Protein AF-A0A959CIJ6-F1 (afdb_monomer)

Radius of gyration: 19.77 Å; Cα contacts (8 Å, |Δi|>4): 509; chains: 1; bounding box: 46×42×51 Å

Nearest PDB structures (foldseek):
  8glk-assembly1_D  TM=9.205E-01  e=3.159E-04  Flavobacterium johnsoniae
  7jrl-assembly1_A  TM=6.297E-01  e=5.257E-02  Clostridium perfringens ATCC 13124
  7jrm-assembly1_A  TM=6.266E-01  e=1.092E-01  Clostridium perfringens ATCC 13124
  4zne-assembly1_A  TM=5.986E-01  e=8.859E-02  Homo sapiens
  8iu9-assembly1_A  TM=6.167E-01  e=1.746E-01  Flavobacterium johnsoniae UW101

Sequence (226 aa):
MYIENNSSIRNFEGLNGLAFICGDVRITENDSLLNFTGLEELRAYRGQFFLYGNSSLYSLEGLNCSFEEGGHVAIYDNPQLEICNTERFCELQASDRSYSIHDNGENCSVEGMVACDDPIPVTVEHTPLPFSCDSLLSPSENPEEVADWALSIAPNPARDKIFILCENDLALFNVAIFNQFGQVVLKQEKSNVKELDVSRLGSGMYWIVIEELTTRARVAGKIILR

Mean predicted aligned error: 14.94 Å

Solvent-accessible surface area (backbone atoms only — not comparable to full-atom values): 12335 Å² total; per-residue (Å²): 80,84,49,64,69,37,70,81,42,43,52,39,72,89,39,58,80,44,43,70,37,84,35,44,37,36,46,29,41,20,49,42,23,33,38,30,43,25,29,58,48,22,47,35,40,30,52,39,38,39,40,31,44,20,53,42,22,32,33,48,55,32,60,57,34,46,82,38,91,91,32,46,40,37,41,30,48,18,57,43,23,51,42,49,27,35,44,49,54,40,50,51,72,75,41,97,62,64,66,45,63,32,61,28,9,83,56,46,31,56,91,85,57,74,41,55,80,68,47,49,71,72,91,63,83,78,68,90,62,94,73,50,71,60,62,77,76,44,89,72,96,59,91,84,82,64,92,78,62,63,73,46,65,40,55,68,69,20,51,48,49,36,32,60,44,56,83,55,89,70,78,39,25,30,42,37,30,21,42,86,83,71,46,78,77,45,76,48,70,79,34,67,74,45,64,46,82,40,60,89,56,74,65,43,60,31,39,37,38,40,33,36,66,85,82,62,48,74,52,75,46,82,43,38,36,93

Structure (mmCIF, N/CA/C/O backbone):
data_AF-A0A959CIJ6-F1
#
_entry.id   AF-A0A959CIJ6-F1
#
loop_
_atom_site.group_PDB
_atom_site.id
_atom_site.type_symbol
_atom_site.label_atom_id
_atom_site.label_alt_id
_atom_site.label_comp_id
_atom_site.label_asym_id
_atom_site.label_entity_id
_atom_site.label_seq_id
_atom_site.pdbx_PDB_ins_code
_atom_site.Cartn_x
_atom_site.Cartn_y
_atom_site.Cartn_z
_atom_site.occupancy
_atom_site.B_iso_or_equiv
_atom_site.auth_seq_id
_atom_site.auth_comp_id
_atom_site.auth_asym_id
_atom_site.auth_atom_id
_atom_site.pdbx_PDB_model_num
ATOM 1 N N . MET A 1 1 ? -2.026 4.043 -5.741 1.00 81.94 1 MET A N 1
ATOM 2 C CA . MET A 1 1 ? -2.517 2.671 -5.496 1.00 81.94 1 MET A CA 1
ATOM 3 C C . MET A 1 1 ? -4.037 2.688 -5.468 1.00 81.94 1 MET A C 1
ATOM 5 O O . MET A 1 1 ? -4.592 3.459 -4.706 1.00 81.94 1 MET A O 1
ATOM 9 N N . TYR A 1 2 ? -4.695 1.866 -6.291 1.00 87.31 2 TYR A N 1
ATOM 10 C CA . TYR A 1 2 ? -6.160 1.837 -6.415 1.00 87.31 2 TYR A CA 1
ATOM 11 C C . TYR A 1 2 ? -6.669 0.415 -6.176 1.00 87.31 2 TYR A C 1
ATOM 13 O O . TYR A 1 2 ? -6.315 -0.498 -6.929 1.00 87.31 2 TYR A O 1
ATOM 21 N N . ILE A 1 3 ? -7.448 0.224 -5.114 1.00 86.25 3 ILE A N 1
ATOM 22 C CA . ILE A 1 3 ? -8.067 -1.048 -4.734 1.00 86.25 3 ILE A CA 1
ATOM 23 C C . ILE A 1 3 ? -9.538 -0.777 -4.462 1.00 86.25 3 ILE A C 1
ATOM 25 O O . ILE A 1 3 ? -9.909 -0.221 -3.431 1.00 86.25 3 ILE A O 1
ATOM 29 N N . GLU A 1 4 ? -10.368 -1.151 -5.425 1.00 92.31 4 GLU A N 1
ATOM 30 C CA . GLU A 1 4 ? -11.782 -0.810 -5.429 1.00 92.31 4 GLU A CA 1
ATOM 31 C C . GLU A 1 4 ? -12.616 -2.050 -5.738 1.00 92.31 4 GLU A C 1
ATOM 33 O O . GLU A 1 4 ? -12.216 -2.855 -6.588 1.00 92.31 4 GLU A O 1
ATOM 38 N N . ASN A 1 5 ? -13.779 -2.186 -5.095 1.00 91.81 5 ASN A N 1
ATOM 39 C CA . ASN A 1 5 ? -14.756 -3.235 -5.401 1.00 91.81 5 ASN A CA 1
ATOM 40 C C . ASN A 1 5 ? -14.195 -4.667 -5.315 1.00 91.81 5 ASN A C 1
ATOM 42 O O . ASN A 1 5 ? -14.522 -5.538 -6.129 1.00 91.81 5 ASN A O 1
ATOM 46 N N . ASN A 1 6 ? -13.325 -4.932 -4.337 1.00 85.38 6 ASN A N 1
ATOM 47 C CA . ASN A 1 6 ? -12.728 -6.246 -4.137 1.00 85.38 6 ASN A CA 1
ATOM 48 C C . ASN A 1 6 ? -13.293 -6.932 -2.889 1.00 85.38 6 ASN A C 1
ATOM 50 O O . ASN A 1 6 ? -12.815 -6.756 -1.774 1.00 85.38 6 ASN A O 1
ATOM 54 N N . SER A 1 7 ? -14.276 -7.804 -3.092 1.00 88.81 7 SER A N 1
ATOM 55 C CA . SER A 1 7 ? -14.907 -8.586 -2.022 1.00 88.81 7 SER A CA 1
ATOM 56 C C . SER A 1 7 ? -14.056 -9.748 -1.498 1.00 88.81 7 SER A C 1
ATOM 58 O O . SER A 1 7 ? -14.490 -10.459 -0.600 1.00 88.81 7 SER A O 1
ATOM 60 N N . SER A 1 8 ? -12.865 -9.992 -2.055 1.00 92.00 8 SER A N 1
ATOM 61 C CA . SER A 1 8 ? -11.984 -11.090 -1.625 1.00 92.00 8 SER A CA 1
ATOM 62 C C . SER A 1 8 ? -10.804 -10.626 -0.774 1.00 92.00 8 SER A C 1
ATOM 64 O O . SER A 1 8 ? -10.207 -11.447 -0.076 1.00 92.00 8 SER A O 1
ATOM 66 N N . ILE A 1 9 ? -10.441 -9.342 -0.832 1.00 91.50 9 ILE A N 1
ATOM 67 C CA . ILE A 1 9 ? -9.325 -8.815 -0.048 1.00 91.50 9 ILE A CA 1
ATOM 68 C C . ILE A 1 9 ? -9.750 -8.679 1.415 1.00 91.50 9 ILE A C 1
ATOM 70 O O . ILE A 1 9 ? -10.789 -8.097 1.708 1.00 91.50 9 ILE A O 1
ATOM 74 N N . ARG A 1 10 ? -8.965 -9.258 2.328 1.00 94.69 10 ARG A N 1
ATOM 75 C CA . ARG A 1 10 ? -9.211 -9.178 3.781 1.00 94.69 10 ARG A CA 1
ATOM 76 C C . ARG A 1 10 ? -8.157 -8.356 4.510 1.00 94.69 10 ARG A C 1
ATOM 78 O O . ARG A 1 10 ? -8.444 -7.797 5.560 1.00 94.69 10 ARG A O 1
ATOM 85 N N . ASN A 1 11 ? -6.966 -8.290 3.931 1.00 94.44 11 ASN A N 1
ATOM 86 C CA . ASN A 1 11 ? -5.807 -7.521 4.359 1.00 94.44 11 ASN A CA 1
ATOM 87 C C . ASN A 1 11 ? -4.839 -7.417 3.160 1.00 94.44 11 ASN A C 1
ATOM 89 O O . ASN A 1 11 ? -5.197 -7.783 2.035 1.00 94.44 11 ASN A O 1
ATOM 93 N N . PHE A 1 12 ? -3.619 -6.944 3.390 1.00 90.69 12 PHE A N 1
ATOM 94 C CA . PHE A 1 12 ? -2.579 -6.762 2.377 1.00 90.69 12 PHE A CA 1
ATOM 95 C C . PHE A 1 12 ? -1.379 -7.692 2.589 1.00 90.69 12 PHE A C 1
ATOM 97 O O . PHE A 1 12 ? -0.268 -7.375 2.157 1.00 90.69 12 PHE A O 1
ATOM 104 N N . GLU A 1 13 ? -1.579 -8.842 3.239 1.00 86.88 13 GLU A N 1
ATOM 105 C CA . GLU A 1 13 ? -0.526 -9.847 3.385 1.00 86.88 13 GLU A CA 1
ATOM 106 C C . GLU A 1 13 ? 0.087 -10.182 2.018 1.00 86.88 13 GLU A C 1
ATOM 108 O O . GLU A 1 13 ? -0.609 -10.451 1.036 1.00 86.88 13 GLU A O 1
ATOM 113 N N . GLY A 1 14 ? 1.418 -10.136 1.951 1.00 80.25 14 GLY A N 1
ATOM 114 C CA . GLY A 1 14 ? 2.168 -10.251 0.700 1.00 80.25 14 GLY A CA 1
ATOM 115 C C . GLY A 1 14 ? 2.673 -8.915 0.148 1.00 80.25 14 GLY A C 1
ATOM 116 O O . GLY A 1 14 ? 3.486 -8.931 -0.776 1.00 80.25 14 GLY A O 1
ATOM 117 N N . LEU A 1 15 ? 2.269 -7.777 0.729 1.00 80.12 15 LEU A N 1
ATOM 118 C CA . LEU A 1 15 ? 2.832 -6.449 0.445 1.00 80.12 15 LEU A CA 1
ATOM 119 C C . LEU A 1 15 ? 3.855 -5.975 1.487 1.00 80.12 15 LEU A C 1
ATOM 121 O O . LEU A 1 15 ? 4.264 -4.821 1.446 1.00 80.12 15 LEU A O 1
ATOM 125 N N . ASN A 1 16 ? 4.355 -6.865 2.346 1.00 79.38 16 ASN A N 1
ATOM 126 C CA . ASN A 1 16 ? 5.233 -6.548 3.483 1.00 79.38 16 ASN A CA 1
ATOM 127 C C . ASN A 1 16 ? 6.586 -5.898 3.106 1.00 79.38 16 ASN A C 1
ATOM 129 O O . ASN A 1 16 ? 7.372 -5.577 3.985 1.00 79.38 16 ASN A O 1
ATOM 133 N N . GLY A 1 17 ? 6.900 -5.745 1.815 1.00 76.81 17 GLY A N 1
ATOM 134 C CA . GLY A 1 17 ? 8.071 -5.006 1.321 1.00 76.81 17 GLY A CA 1
ATOM 135 C C . GLY A 1 17 ? 7.734 -3.677 0.635 1.00 76.81 17 GLY A C 1
ATOM 136 O O . GLY A 1 17 ? 8.625 -3.040 0.074 1.00 76.81 17 GLY A O 1
ATOM 137 N N . LEU A 1 18 ? 6.460 -3.276 0.608 1.00 77.62 18 LEU A N 1
ATOM 138 C CA . LEU A 1 18 ? 6.016 -2.033 -0.011 1.00 77.62 18 LEU A CA 1
ATOM 139 C C . LEU A 1 18 ? 6.337 -0.858 0.915 1.00 77.62 18 LEU A C 1
ATOM 141 O O . LEU A 1 18 ? 5.608 -0.600 1.862 1.00 77.62 18 LEU A O 1
ATOM 145 N N . ALA A 1 19 ? 7.412 -0.133 0.609 1.00 77.69 19 ALA A N 1
ATOM 146 C CA . ALA A 1 19 ? 7.862 0.988 1.432 1.00 77.69 19 ALA A CA 1
ATOM 147 C C . ALA A 1 19 ? 7.251 2.346 1.037 1.00 77.69 19 ALA A C 1
ATOM 149 O O . ALA A 1 19 ? 7.087 3.213 1.895 1.00 77.69 19 ALA A O 1
ATOM 150 N N . PHE A 1 20 ? 6.903 2.542 -0.243 1.00 75.06 20 PHE A N 1
ATOM 151 C CA . PHE A 1 20 ? 6.458 3.836 -0.776 1.00 75.06 20 PHE A CA 1
ATOM 152 C C . PHE A 1 20 ? 5.363 3.701 -1.832 1.00 75.06 20 PHE A C 1
ATOM 154 O O . PHE A 1 20 ? 5.348 2.747 -2.612 1.00 75.06 20 PHE A O 1
ATOM 161 N N . ILE A 1 21 ? 4.491 4.710 -1.914 1.00 78.44 21 ILE A N 1
ATOM 162 C CA . ILE A 1 21 ? 3.518 4.869 -3.002 1.00 78.44 21 ILE A CA 1
ATOM 163 C C . ILE A 1 21 ? 3.624 6.291 -3.562 1.00 78.44 21 ILE A C 1
ATOM 165 O O . ILE A 1 21 ? 3.263 7.251 -2.901 1.00 78.44 21 ILE A O 1
ATOM 169 N N . CYS A 1 22 ? 4.063 6.458 -4.808 1.00 77.19 22 CYS A N 1
ATOM 170 C CA . CYS A 1 22 ? 4.358 7.785 -5.374 1.00 77.19 22 CYS A CA 1
ATOM 171 C C . CYS A 1 22 ? 3.143 8.548 -5.930 1.00 77.19 22 CYS A C 1
ATOM 173 O O . CYS A 1 22 ? 3.291 9.396 -6.806 1.00 77.19 22 CYS A O 1
ATOM 175 N N . GLY A 1 23 ? 1.938 8.244 -5.452 1.00 76.62 23 GLY A N 1
ATOM 176 C CA . GLY A 1 23 ? 0.700 8.894 -5.876 1.00 76.62 23 GLY A CA 1
ATOM 177 C C . GLY A 1 23 ? -0.499 8.402 -5.075 1.00 76.62 23 GLY A C 1
ATOM 178 O O . GLY A 1 23 ? -0.339 7.587 -4.166 1.00 76.62 23 GLY A O 1
ATOM 179 N N . ASP A 1 24 ? -1.691 8.867 -5.451 1.00 81.69 24 ASP A N 1
ATOM 180 C CA . ASP A 1 24 ? -2.904 8.718 -4.642 1.00 81.69 24 ASP A CA 1
ATOM 181 C C . ASP A 1 24 ? -3.157 7.282 -4.179 1.00 81.69 24 ASP A C 1
ATOM 183 O O . ASP A 1 24 ? -3.010 6.325 -4.947 1.00 81.69 24 ASP A O 1
ATOM 187 N N . VAL A 1 25 ? -3.588 7.134 -2.931 1.00 88.38 25 VAL A N 1
ATOM 188 C CA . VAL A 1 25 ? -4.049 5.874 -2.352 1.00 88.38 25 VAL A CA 1
ATOM 189 C C . VAL A 1 25 ? -5.566 5.914 -2.273 1.00 88.38 25 VAL A C 1
ATOM 191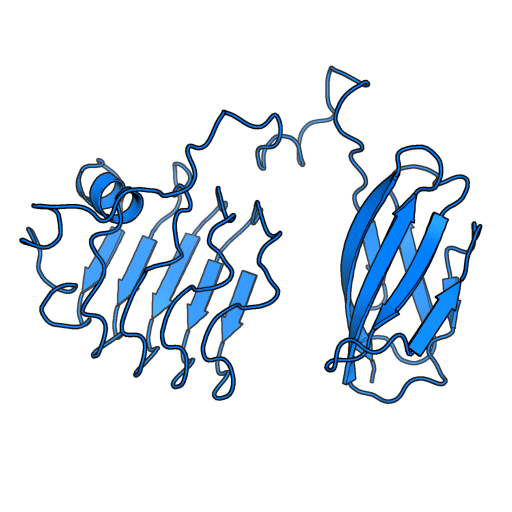 O O . VAL A 1 25 ? -6.141 6.801 -1.651 1.00 88.38 25 VAL A O 1
ATOM 194 N N . ARG A 1 26 ? -6.223 4.944 -2.905 1.00 92.56 26 ARG A N 1
ATOM 195 C CA . ARG A 1 26 ? -7.677 4.823 -2.928 1.00 92.56 26 ARG A CA 1
ATOM 196 C C . ARG A 1 26 ? -8.076 3.383 -2.656 1.00 92.56 26 ARG A C 1
ATOM 198 O O . ARG A 1 26 ? -7.764 2.493 -3.448 1.00 92.56 26 ARG A O 1
ATOM 205 N N . ILE A 1 27 ? -8.707 3.166 -1.509 1.00 96.31 27 ILE A N 1
ATOM 206 C CA . ILE A 1 27 ? -9.134 1.859 -1.011 1.00 96.31 27 ILE A CA 1
ATOM 207 C C . ILE A 1 27 ? -10.621 1.967 -0.685 1.00 96.31 27 ILE A C 1
ATOM 209 O O . ILE A 1 27 ? -11.004 2.487 0.364 1.00 96.31 27 ILE A O 1
ATOM 213 N N . THR A 1 28 ? -11.472 1.556 -1.623 1.00 96.88 28 THR A N 1
ATOM 214 C CA . THR A 1 28 ? -12.908 1.857 -1.555 1.00 96.88 28 THR A CA 1
ATOM 215 C C . THR A 1 28 ? -13.774 0.653 -1.870 1.00 96.88 28 THR A C 1
ATOM 217 O O . THR A 1 28 ? -13.437 -0.127 -2.757 1.00 96.88 28 THR A O 1
ATOM 220 N N . GLU A 1 29 ? -14.921 0.520 -1.209 1.00 96.19 29 GLU A N 1
ATOM 221 C CA . GLU A 1 29 ? -15.910 -0.521 -1.548 1.00 96.19 29 GLU A CA 1
ATOM 222 C C . GLU A 1 29 ? -15.319 -1.951 -1.483 1.00 96.19 29 GLU A C 1
ATOM 224 O O . GLU A 1 29 ? -15.596 -2.806 -2.324 1.00 96.19 29 GLU A O 1
ATOM 229 N N . ASN A 1 30 ? -14.438 -2.223 -0.511 1.00 96.56 30 ASN A N 1
ATOM 230 C CA . ASN A 1 30 ? -13.880 -3.558 -0.273 1.00 96.56 30 ASN A CA 1
ATOM 231 C C . ASN A 1 30 ? -14.521 -4.178 0.971 1.00 96.56 30 ASN A C 1
ATOM 233 O O . ASN A 1 30 ? -13.941 -4.178 2.055 1.00 96.56 30 ASN A O 1
ATOM 237 N N . ASP A 1 31 ? -15.723 -4.727 0.807 1.00 95.50 31 ASP A N 1
ATOM 238 C CA . ASP A 1 31 ? -16.575 -5.182 1.915 1.00 95.50 31 ASP A CA 1
ATOM 239 C C . ASP A 1 31 ? -15.932 -6.215 2.847 1.00 95.50 31 ASP A C 1
ATOM 241 O O . ASP A 1 31 ? -16.364 -6.343 3.983 1.00 95.50 31 ASP A O 1
ATOM 245 N N . SER A 1 32 ? -14.928 -6.970 2.387 1.00 97.44 32 SER A N 1
ATOM 246 C CA . SER A 1 32 ? -14.244 -7.989 3.199 1.00 97.44 32 SER A CA 1
ATOM 247 C C . SER A 1 32 ? -12.937 -7.524 3.840 1.00 97.44 32 SER A C 1
ATOM 249 O O . SER A 1 32 ? -12.351 -8.304 4.595 1.00 97.44 32 SER A O 1
ATOM 251 N N . LEU A 1 33 ? -12.477 -6.300 3.554 1.00 98.25 33 LEU A N 1
ATOM 252 C CA . LEU A 1 33 ? -11.251 -5.742 4.119 1.00 98.25 33 LEU A CA 1
ATOM 253 C C . LEU A 1 33 ? -11.438 -5.547 5.624 1.00 98.25 33 LEU A C 1
ATOM 255 O O . LEU A 1 33 ? -12.384 -4.887 6.031 1.00 98.25 33 LEU A O 1
ATOM 259 N N . LEU A 1 34 ? -10.550 -6.117 6.437 1.00 97.38 34 LEU A N 1
ATOM 260 C CA . LEU A 1 34 ? -10.640 -6.081 7.900 1.00 97.38 34 LEU A CA 1
ATOM 261 C C . LEU A 1 34 ? -9.640 -5.103 8.518 1.00 97.38 34 LEU A C 1
ATOM 263 O O . LEU A 1 34 ? -9.959 -4.443 9.507 1.00 97.38 34 LEU A O 1
ATOM 267 N N . ASN A 1 35 ? -8.429 -5.040 7.959 1.00 96.00 35 ASN A N 1
ATOM 268 C CA . ASN A 1 35 ? -7.318 -4.237 8.463 1.00 96.00 35 ASN A CA 1
ATOM 269 C C . ASN A 1 35 ? -6.231 -4.025 7.393 1.00 96.00 35 ASN A C 1
ATOM 271 O O . ASN A 1 35 ? -6.371 -4.470 6.250 1.00 96.00 35 ASN A O 1
ATOM 275 N N . PHE A 1 36 ? -5.136 -3.364 7.782 1.00 94.44 36 PHE A N 1
ATOM 276 C CA . PHE A 1 36 ? -3.998 -3.062 6.917 1.00 94.44 36 PHE A CA 1
ATOM 277 C C . PHE A 1 36 ? -2.780 -3.973 7.154 1.00 94.44 36 PHE A C 1
ATOM 279 O O . PHE A 1 36 ? -1.671 -3.632 6.741 1.00 94.44 36 PHE A O 1
ATOM 286 N N . THR A 1 37 ? -2.966 -5.148 7.770 1.00 92.31 37 THR A N 1
ATOM 287 C CA . THR A 1 37 ? -1.888 -6.138 7.941 1.00 92.31 37 THR A CA 1
ATOM 288 C C . THR A 1 37 ? -1.231 -6.450 6.594 1.00 92.31 37 THR A C 1
ATOM 290 O O . THR A 1 37 ? -1.924 -6.659 5.597 1.00 92.31 37 THR A O 1
ATOM 293 N N . GLY A 1 38 ? 0.098 -6.479 6.557 1.00 86.31 38 GLY A N 1
ATOM 294 C CA . GLY A 1 38 ? 0.920 -6.582 5.354 1.00 86.31 38 GLY A CA 1
ATOM 295 C C . GLY A 1 38 ? 1.431 -5.246 4.802 1.00 86.31 38 GLY A C 1
ATOM 296 O O . GLY A 1 38 ? 2.236 -5.266 3.873 1.00 86.31 38 GLY A O 1
ATOM 297 N N . LEU A 1 39 ? 1.004 -4.098 5.345 1.00 88.62 39 LEU A N 1
ATOM 298 C CA . LEU A 1 39 ? 1.525 -2.763 5.003 1.00 88.62 39 LEU A CA 1
ATOM 299 C C . LEU A 1 39 ? 2.359 -2.130 6.124 1.00 88.62 39 LEU A C 1
ATOM 301 O O . LEU A 1 39 ? 2.608 -0.930 6.095 1.00 88.62 39 LEU A O 1
ATOM 305 N N . GLU A 1 40 ? 2.847 -2.925 7.075 1.00 85.62 40 GLU A N 1
ATOM 306 C CA . GLU A 1 40 ? 3.580 -2.428 8.246 1.00 85.62 40 GLU A CA 1
ATOM 307 C C . GLU A 1 40 ? 4.863 -1.670 7.873 1.00 85.62 40 GLU A C 1
ATOM 309 O O . GLU A 1 40 ? 5.287 -0.782 8.608 1.00 85.62 40 GLU A O 1
ATOM 314 N N . GLU A 1 41 ? 5.461 -2.011 6.727 1.00 82.31 41 GLU A N 1
ATOM 315 C CA . GLU A 1 41 ? 6.657 -1.359 6.180 1.00 82.31 41 GLU A CA 1
ATOM 316 C C . GLU A 1 41 ? 6.342 -0.154 5.282 1.00 82.31 41 GLU A C 1
ATOM 318 O O . GLU A 1 41 ? 7.276 0.498 4.807 1.00 82.31 41 GLU A O 1
ATOM 323 N N . LEU A 1 42 ? 5.064 0.159 5.025 1.00 80.44 42 LEU A N 1
ATOM 324 C CA . LEU A 1 42 ? 4.681 1.321 4.227 1.00 80.44 42 LEU A CA 1
ATOM 325 C C . LEU A 1 42 ? 4.990 2.593 5.014 1.00 80.44 42 LEU A C 1
ATOM 327 O O . LEU A 1 42 ? 4.366 2.887 6.030 1.00 80.44 42 LEU A O 1
ATOM 331 N N . ARG A 1 43 ? 5.940 3.377 4.507 1.00 76.50 43 ARG A N 1
ATOM 332 C CA . ARG A 1 43 ? 6.486 4.546 5.209 1.00 76.50 43 ARG A CA 1
ATOM 333 C C . ARG A 1 43 ? 5.861 5.842 4.756 1.00 76.50 43 ARG A C 1
ATOM 335 O O . ARG A 1 43 ? 5.680 6.740 5.566 1.00 76.50 43 ARG A O 1
ATOM 342 N N . ALA A 1 44 ? 5.552 5.959 3.469 1.00 75.38 44 ALA A N 1
ATOM 343 C CA . ALA A 1 44 ? 4.951 7.163 2.919 1.00 75.38 44 ALA A CA 1
ATOM 344 C C . ALA A 1 44 ? 4.163 6.880 1.642 1.00 75.38 44 ALA A C 1
ATOM 346 O O . ALA A 1 44 ? 4.456 5.952 0.881 1.00 75.38 44 ALA A O 1
ATOM 347 N N . TYR A 1 45 ? 3.200 7.751 1.380 1.00 78.19 45 TYR A N 1
ATOM 348 C CA . TYR A 1 45 ? 2.533 7.852 0.094 1.00 78.19 45 TYR A CA 1
ATOM 349 C C . TYR A 1 45 ? 2.503 9.322 -0.354 1.00 78.19 45 TYR A C 1
ATOM 351 O O . TYR A 1 45 ? 2.521 10.215 0.492 1.00 78.19 45 TYR A O 1
ATOM 359 N N . ARG A 1 46 ? 2.442 9.577 -1.666 1.00 76.25 46 ARG A N 1
ATOM 360 C CA . ARG A 1 46 ? 2.185 10.914 -2.218 1.00 76.25 46 ARG A CA 1
ATOM 361 C C . ARG A 1 46 ? 0.727 11.125 -2.558 1.00 76.25 46 ARG A C 1
ATOM 363 O O . ARG A 1 46 ? 0.039 10.192 -2.952 1.00 76.25 46 ARG A O 1
ATOM 370 N N . GLY A 1 47 ? 0.301 12.381 -2.555 1.00 78.62 47 GLY A N 1
ATOM 371 C CA . GLY A 1 47 ? -1.007 12.765 -3.077 1.00 78.62 47 GLY A CA 1
ATOM 372 C C . GLY A 1 47 ? -2.134 12.532 -2.077 1.00 78.62 47 GLY A C 1
ATOM 373 O O . GLY A 1 47 ? -1.983 12.785 -0.885 1.00 78.62 47 GLY A O 1
ATOM 374 N N . GLN A 1 48 ? -3.301 12.142 -2.573 1.00 86.25 48 GLN A N 1
ATOM 375 C CA . GLN A 1 48 ? -4.526 12.034 -1.783 1.00 86.25 48 GLN A CA 1
ATOM 376 C C . GLN A 1 48 ? -4.686 10.634 -1.183 1.00 86.25 48 GLN A C 1
ATOM 378 O O . GLN A 1 48 ? -4.329 9.637 -1.812 1.00 86.25 48 GLN A O 1
ATOM 383 N N . PHE A 1 49 ? -5.279 10.553 0.007 1.00 90.31 49 PHE A N 1
ATOM 384 C CA . PHE A 1 49 ? -5.658 9.290 0.634 1.00 90.31 49 PHE A CA 1
ATOM 385 C C . PHE A 1 49 ? -7.178 9.209 0.767 1.00 90.31 49 PHE A C 1
ATOM 387 O O . PHE A 1 49 ? -7.788 10.039 1.436 1.00 90.31 49 PHE A O 1
ATOM 394 N N . PHE A 1 50 ? -7.782 8.199 0.145 1.00 93.88 50 PHE A N 1
ATOM 395 C CA . PHE A 1 50 ? -9.216 7.935 0.181 1.00 93.88 50 PHE A CA 1
ATOM 396 C C . PHE A 1 50 ? -9.479 6.525 0.705 1.00 93.88 50 PHE A C 1
ATOM 398 O O . PHE A 1 50 ? -9.088 5.539 0.074 1.00 93.88 50 PHE A O 1
ATOM 405 N N . LEU A 1 51 ? -10.191 6.438 1.824 1.00 96.06 51 LEU A N 1
ATOM 406 C CA . LEU A 1 51 ? -10.596 5.187 2.455 1.00 96.06 51 LEU A CA 1
ATOM 407 C C . LEU A 1 51 ? -12.075 5.252 2.817 1.00 96.06 51 LEU A C 1
ATOM 409 O O . LEU A 1 51 ? -12.439 5.844 3.830 1.00 96.06 51 LEU A O 1
ATOM 413 N N . TYR A 1 52 ? -12.940 4.668 1.991 1.00 97.81 52 TYR A N 1
ATOM 414 C CA . TYR A 1 52 ? -14.374 4.747 2.253 1.00 97.81 52 TYR A CA 1
ATOM 415 C C . TYR A 1 52 ? -15.188 3.578 1.720 1.00 97.81 52 TYR A C 1
ATOM 417 O O . TYR A 1 52 ? -14.798 2.911 0.761 1.00 97.81 52 TYR A O 1
ATOM 425 N N . GLY A 1 53 ? -16.340 3.332 2.338 1.00 97.56 53 GLY A N 1
ATOM 426 C CA . GLY A 1 53 ? -17.243 2.261 1.925 1.00 97.56 53 GLY A CA 1
ATOM 427 C C . GLY A 1 53 ? -16.680 0.859 2.167 1.00 97.56 53 GLY A C 1
ATOM 428 O O . GLY A 1 53 ? -17.058 -0.067 1.462 1.00 97.56 53 GLY A O 1
ATOM 429 N N . ASN A 1 54 ? -15.752 0.670 3.110 1.00 98.31 54 ASN A N 1
ATOM 430 C CA . ASN A 1 54 ? -15.235 -0.659 3.451 1.00 98.31 54 ASN A CA 1
ATOM 431 C C . ASN A 1 54 ? -16.004 -1.181 4.671 1.00 98.31 54 ASN A C 1
ATOM 433 O O . ASN A 1 54 ? -15.626 -0.942 5.817 1.00 98.31 54 ASN A O 1
ATOM 437 N N . SER A 1 55 ? -17.123 -1.870 4.425 1.00 97.69 55 SER A N 1
ATOM 438 C CA . SER A 1 55 ? -18.122 -2.181 5.459 1.00 97.69 55 SER A CA 1
ATOM 439 C C . SER A 1 55 ? -17.621 -3.036 6.623 1.00 97.69 55 SER A C 1
ATOM 441 O O . SER A 1 55 ? -18.194 -2.953 7.706 1.00 97.69 55 SER A O 1
ATOM 443 N N . SER A 1 56 ? -16.601 -3.873 6.405 1.00 98.31 56 SER A N 1
ATOM 444 C CA . SER A 1 56 ? -16.009 -4.725 7.449 1.00 98.31 56 SER A CA 1
ATOM 445 C C . SER A 1 56 ? -14.657 -4.249 7.966 1.00 98.31 56 SER A C 1
ATOM 447 O O . SER A 1 56 ? -14.041 -4.950 8.772 1.00 98.31 56 SER A O 1
ATOM 449 N N . LEU A 1 57 ? -14.198 -3.072 7.530 1.00 98.12 57 LEU A N 1
ATOM 450 C CA . LEU A 1 57 ? -12.943 -2.516 8.008 1.00 98.12 57 LEU A CA 1
ATOM 451 C C . LEU A 1 57 ? -13.095 -2.189 9.488 1.00 98.12 57 LEU A C 1
ATOM 453 O O . LEU A 1 57 ? -13.885 -1.324 9.846 1.00 98.12 57 LEU A O 1
ATOM 457 N N . TYR A 1 58 ? -12.331 -2.885 10.325 1.00 96.31 58 TYR A N 1
ATOM 458 C CA . TYR A 1 58 ? -12.411 -2.765 11.776 1.00 96.31 58 TYR A CA 1
ATOM 459 C C . TYR A 1 58 ? -11.256 -1.951 12.364 1.00 96.31 58 TYR A C 1
ATOM 461 O O . TYR A 1 58 ? -11.415 -1.298 13.395 1.00 96.31 58 TYR A O 1
ATOM 469 N N . SER A 1 59 ? -10.091 -1.977 11.709 1.00 94.50 59 SER A N 1
ATOM 470 C CA . SER A 1 59 ? -8.860 -1.391 12.238 1.00 94.50 59 SER A CA 1
ATOM 471 C C . SER A 1 59 ? -7.982 -0.758 11.155 1.00 94.50 59 SER A C 1
ATOM 473 O O . SER A 1 59 ? -7.849 -1.308 10.063 1.00 94.50 59 SER A O 1
ATOM 475 N N . LEU A 1 60 ? -7.336 0.367 11.478 1.00 92.38 60 LEU A N 1
ATOM 476 C CA . LEU A 1 60 ? -6.238 0.969 10.707 1.00 92.38 60 LEU A CA 1
ATOM 477 C C . LEU A 1 60 ? -4.862 0.387 11.073 1.00 92.38 60 LEU A C 1
ATOM 479 O O . LEU A 1 60 ? -3.848 0.819 10.530 1.00 92.38 60 LEU A O 1
ATOM 483 N N . GLU A 1 61 ? -4.794 -0.581 11.987 1.00 88.00 61 GLU A N 1
ATOM 484 C CA . GLU A 1 61 ? -3.543 -1.245 12.358 1.00 88.00 61 GLU A CA 1
ATOM 485 C C . GLU A 1 61 ? -2.824 -1.822 11.129 1.00 88.00 61 GLU A C 1
ATOM 487 O O . GLU A 1 61 ? -3.441 -2.419 10.239 1.00 88.00 61 GLU A O 1
ATOM 492 N N . GLY A 1 62 ? -1.506 -1.623 11.093 1.00 85.25 62 GLY A N 1
ATOM 493 C CA . GLY A 1 62 ? -0.650 -1.923 9.947 1.00 85.25 62 GLY A CA 1
ATOM 494 C C . GLY A 1 62 ? -0.435 -0.727 9.018 1.00 85.25 62 GLY A C 1
ATOM 495 O O . GLY A 1 62 ? 0.552 -0.709 8.291 1.00 85.25 62 GLY A O 1
ATOM 496 N N . LEU A 1 63 ? -1.279 0.310 9.076 1.00 86.50 63 LEU A N 1
ATOM 497 C CA . LEU A 1 63 ? -1.100 1.537 8.299 1.00 86.50 63 LEU A CA 1
ATOM 498 C C . LEU A 1 63 ? -0.248 2.560 9.068 1.00 86.50 63 LEU A C 1
ATOM 500 O O . LEU A 1 63 ? -0.755 3.528 9.628 1.00 86.50 63 LEU A O 1
ATOM 504 N N . ASN A 1 64 ? 1.070 2.352 9.071 1.00 77.94 64 ASN A N 1
ATOM 505 C CA . ASN A 1 64 ? 2.029 3.193 9.803 1.00 77.94 64 ASN A CA 1
ATOM 506 C C . ASN A 1 64 ? 2.679 4.291 8.942 1.00 77.94 64 ASN A C 1
ATOM 508 O O . ASN A 1 64 ? 3.705 4.864 9.321 1.00 77.94 64 ASN A O 1
ATOM 512 N N . CYS A 1 65 ? 2.099 4.593 7.780 1.00 76.75 65 CYS A N 1
ATOM 513 C CA . CYS A 1 65 ? 2.698 5.503 6.815 1.00 76.75 65 CYS A CA 1
ATOM 514 C C . CYS A 1 65 ? 2.469 6.978 7.161 1.00 76.75 65 CYS A C 1
ATOM 516 O O . CYS A 1 65 ? 1.391 7.379 7.597 1.00 76.75 65 CYS A O 1
ATOM 518 N N . SER A 1 66 ? 3.469 7.806 6.877 1.00 69.81 66 SER A N 1
ATOM 519 C CA . SER A 1 66 ? 3.364 9.257 6.939 1.00 69.81 66 SER A CA 1
ATOM 520 C C . SER A 1 66 ? 2.498 9.787 5.800 1.00 69.81 66 SER A C 1
ATOM 522 O O . SER A 1 66 ? 2.729 9.489 4.624 1.00 69.81 66 SER A O 1
ATOM 524 N N . PHE A 1 67 ? 1.537 10.632 6.157 1.00 68.25 67 PHE A N 1
ATOM 525 C CA . PHE A 1 67 ? 0.772 11.428 5.209 1.00 68.25 67 PHE A CA 1
ATOM 526 C C . PHE A 1 67 ? 1.703 12.520 4.639 1.00 68.25 67 PHE A C 1
ATOM 528 O O . PHE A 1 67 ? 2.315 13.276 5.398 1.00 68.25 67 PHE A O 1
ATOM 535 N N . GLU A 1 68 ? 1.850 12.650 3.319 1.00 67.06 68 GLU A N 1
ATOM 536 C CA . GLU A 1 68 ? 2.709 13.694 2.724 1.00 67.06 68 GLU A CA 1
ATOM 537 C C . GLU A 1 68 ? 2.064 15.092 2.807 1.00 67.06 68 GLU A C 1
ATOM 539 O O . GLU A 1 68 ? 0.838 15.225 2.784 1.00 67.06 68 GLU A O 1
ATOM 544 N N . GLU A 1 69 ? 2.878 16.144 2.954 1.00 61.75 69 GLU A N 1
ATOM 545 C CA . GLU A 1 69 ? 2.405 17.534 2.977 1.00 61.75 69 GLU A CA 1
ATOM 546 C C . GLU A 1 69 ? 1.655 17.901 1.684 1.00 61.75 69 GLU A C 1
ATOM 548 O O . GLU A 1 69 ? 2.122 17.653 0.576 1.00 61.75 69 GLU A O 1
ATOM 553 N N . GLY A 1 70 ? 0.471 18.507 1.829 1.00 64.25 70 GLY A N 1
ATOM 554 C CA . GLY A 1 70 ? -0.375 18.939 0.707 1.00 64.25 70 GLY A CA 1
ATOM 555 C C . GLY A 1 70 ? -1.393 17.903 0.209 1.00 64.25 70 GLY A C 1
ATOM 556 O O . GLY A 1 70 ? -2.263 18.250 -0.591 1.00 64.25 70 GLY A O 1
ATOM 557 N N . GLY A 1 71 ? -1.339 16.661 0.698 1.00 74.25 71 GLY A N 1
ATOM 558 C CA . GLY A 1 71 ? -2.357 15.639 0.448 1.00 74.25 71 GLY A CA 1
ATOM 559 C C . GLY A 1 71 ? -3.605 15.806 1.322 1.00 74.25 71 GLY A C 1
ATOM 560 O O . GLY A 1 71 ? -3.479 16.064 2.518 1.00 74.25 71 GLY A O 1
ATOM 561 N N . HIS A 1 72 ? -4.806 15.631 0.757 1.00 86.44 72 HIS A N 1
ATOM 562 C CA . HIS A 1 72 ? -6.034 15.497 1.550 1.00 86.44 72 HIS A CA 1
ATOM 563 C C . HIS A 1 72 ? -6.209 14.044 1.988 1.00 86.44 72 HIS A C 1
ATOM 565 O O . HIS A 1 72 ? -5.957 13.117 1.210 1.00 86.44 72 HIS A O 1
ATOM 571 N N . VAL A 1 73 ? -6.678 13.858 3.218 1.00 89.19 73 VAL A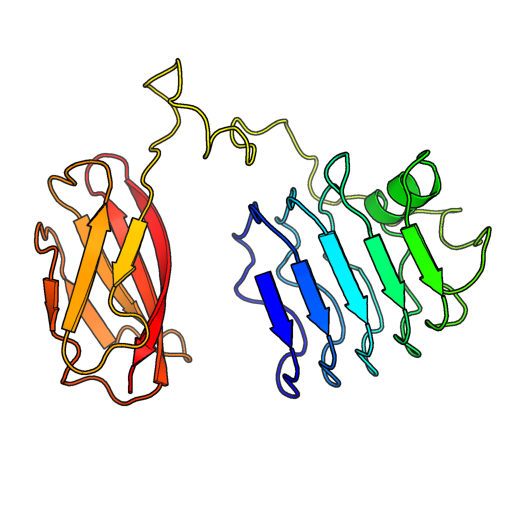 N 1
ATOM 572 C CA . VAL A 1 73 ? -7.009 12.547 3.777 1.00 89.19 73 VAL A CA 1
ATOM 573 C C . VAL A 1 73 ? -8.508 12.488 4.013 1.00 89.19 73 VAL A C 1
ATOM 575 O O . VAL A 1 73 ? -9.030 13.253 4.818 1.00 89.19 73 VAL A O 1
ATOM 578 N N . ALA A 1 74 ? -9.195 11.576 3.335 1.00 92.12 74 ALA A N 1
ATOM 579 C CA . ALA A 1 74 ? -10.619 11.340 3.511 1.00 92.12 74 ALA A CA 1
ATOM 580 C C . ALA A 1 74 ? -10.867 9.895 3.955 1.00 92.12 74 ALA A C 1
ATOM 582 O O . ALA A 1 74 ? -10.563 8.952 3.218 1.00 92.12 74 ALA A O 1
ATOM 583 N N . ILE A 1 75 ? -11.432 9.736 5.153 1.00 93.62 75 ILE A N 1
ATOM 584 C CA . ILE A 1 75 ? -11.802 8.445 5.737 1.00 93.62 75 ILE A CA 1
ATOM 585 C C . ILE A 1 75 ? -13.253 8.514 6.191 1.00 93.62 75 ILE A C 1
ATOM 587 O O . ILE A 1 75 ? -13.550 9.127 7.215 1.00 93.62 75 ILE A O 1
ATOM 591 N N . TYR A 1 76 ? -14.163 7.909 5.437 1.00 95.56 76 TYR A N 1
ATOM 592 C CA . TYR A 1 76 ? -15.588 7.998 5.745 1.00 95.56 76 TYR A CA 1
ATOM 593 C C . TYR A 1 76 ? -16.379 6.778 5.299 1.00 95.56 76 TYR A C 1
ATOM 595 O O . TYR A 1 76 ? -15.868 5.965 4.542 1.00 95.56 76 TYR A O 1
ATOM 603 N N . ASP A 1 77 ? -17.617 6.617 5.758 1.00 96.94 77 ASP A N 1
ATOM 604 C CA . ASP A 1 77 ? -18.470 5.475 5.398 1.00 96.94 77 ASP A CA 1
ATOM 605 C C . ASP A 1 77 ? -17.800 4.104 5.655 1.00 96.94 77 ASP A C 1
ATOM 607 O O . ASP A 1 77 ? -17.966 3.153 4.886 1.00 96.94 77 ASP A O 1
ATOM 611 N N . ASN A 1 78 ? -17.016 3.974 6.733 1.00 97.19 78 ASN A N 1
ATOM 612 C CA . ASN A 1 78 ? -16.468 2.691 7.199 1.00 97.19 78 ASN A CA 1
ATOM 613 C C . ASN A 1 78 ? -17.118 2.318 8.546 1.00 97.19 78 ASN A C 1
ATOM 615 O O . ASN A 1 78 ? -16.503 2.485 9.601 1.00 97.19 78 ASN A O 1
ATOM 619 N N . PRO A 1 79 ? -18.374 1.834 8.548 1.00 95.88 79 PRO A N 1
ATOM 620 C CA . PRO A 1 79 ? -19.220 1.779 9.745 1.00 95.88 79 PRO A CA 1
ATOM 621 C C . PRO A 1 79 ? -18.745 0.817 10.846 1.00 95.88 79 PRO A C 1
ATOM 623 O O . PRO A 1 79 ? -19.276 0.869 11.950 1.00 95.88 79 PRO A O 1
ATOM 626 N N . GLN A 1 80 ? -17.794 -0.081 10.563 1.00 96.62 80 GLN A N 1
ATOM 627 C CA . GLN A 1 80 ? -17.208 -0.996 11.555 1.00 96.62 80 GLN A CA 1
ATOM 628 C C . GLN A 1 80 ? -15.838 -0.544 12.075 1.00 96.62 80 GLN A C 1
ATOM 630 O O . GLN A 1 80 ? -15.245 -1.257 12.882 1.00 96.62 80 GLN A O 1
ATOM 635 N N . LEU A 1 81 ? -15.327 0.608 11.627 1.00 95.19 81 LEU A N 1
ATOM 636 C CA . LEU A 1 81 ? -13.984 1.060 11.970 1.00 95.19 81 LEU A CA 1
ATOM 637 C C . LEU A 1 81 ? -13.944 1.578 13.411 1.00 95.19 81 LEU A C 1
ATOM 639 O O . LEU A 1 81 ? -14.395 2.686 13.682 1.00 95.19 81 LEU A O 1
ATOM 643 N N . GLU A 1 82 ? -13.374 0.781 14.312 1.00 91.38 82 GLU A N 1
ATOM 644 C CA . GLU A 1 82 ? -13.311 1.073 15.750 1.00 91.38 82 GLU A CA 1
ATOM 645 C C . GLU A 1 82 ? -11.879 1.315 16.253 1.00 91.38 82 GLU A C 1
ATOM 647 O O . GLU A 1 82 ? -11.691 1.930 17.300 1.00 91.38 82 GLU A O 1
ATOM 652 N N . ILE A 1 83 ? -10.855 0.858 15.522 1.00 90.94 83 ILE A N 1
ATOM 653 C CA . ILE A 1 83 ? -9.444 1.066 15.879 1.00 90.94 83 ILE A CA 1
ATOM 654 C C . ILE A 1 83 ? -8.790 1.985 14.845 1.00 90.94 83 ILE A C 1
ATOM 656 O O . ILE A 1 83 ? -8.419 1.554 13.756 1.00 90.94 83 ILE A O 1
ATOM 660 N N . CYS A 1 84 ? -8.616 3.258 15.185 1.00 89.88 84 CYS A N 1
ATOM 661 C CA . CYS A 1 84 ? -7.927 4.247 14.343 1.00 89.88 84 CYS A CA 1
ATOM 662 C C . CYS A 1 84 ? -6.835 5.016 15.087 1.00 89.88 84 CYS A C 1
ATOM 664 O O . CYS A 1 84 ? -6.158 5.833 14.475 1.00 89.88 84 CYS A O 1
ATOM 666 N N . ASN A 1 85 ? -6.602 4.734 16.369 1.00 87.69 85 ASN A N 1
ATOM 667 C CA . ASN A 1 85 ? -5.616 5.406 17.214 1.00 87.69 85 ASN A CA 1
ATOM 668 C C . ASN A 1 85 ? -4.158 5.034 16.904 1.00 87.69 85 ASN A C 1
ATOM 670 O O . ASN A 1 85 ? -3.344 4.882 17.806 1.00 87.69 85 ASN A O 1
ATOM 674 N N . THR A 1 86 ? -3.805 4.862 15.635 1.00 85.38 86 THR A N 1
ATOM 675 C CA . THR A 1 86 ? -2.401 4.722 15.236 1.00 85.38 86 THR A CA 1
ATOM 676 C C . THR A 1 86 ? -1.677 6.052 15.444 1.00 85.38 86 THR A C 1
ATOM 678 O O . THR A 1 86 ? -2.263 7.117 15.239 1.00 85.38 86 THR A O 1
ATOM 681 N N . GLU A 1 87 ? -0.396 6.010 15.810 1.00 82.00 87 GLU A N 1
ATOM 682 C CA . GLU A 1 87 ? 0.422 7.215 16.021 1.00 82.00 87 GLU A CA 1
ATOM 683 C C . GLU A 1 87 ? 0.324 8.207 14.847 1.00 82.00 87 GLU A C 1
ATOM 685 O O . GLU A 1 87 ? 0.058 9.387 15.057 1.00 82.00 87 GLU A O 1
ATOM 690 N N . ARG A 1 88 ? 0.425 7.728 13.596 1.00 81.06 88 ARG A N 1
ATOM 691 C CA . ARG A 1 88 ? 0.341 8.581 12.395 1.00 81.06 88 ARG A CA 1
ATOM 692 C C . ARG A 1 88 ? -1.031 9.200 12.189 1.00 81.06 88 ARG A C 1
ATOM 694 O O . ARG A 1 88 ? -1.128 10.356 11.782 1.00 81.06 88 ARG A O 1
ATOM 701 N N . PHE A 1 89 ? -2.098 8.454 12.452 1.00 83.88 89 PHE A N 1
ATOM 702 C CA . PHE A 1 89 ? -3.448 9.002 12.376 1.00 83.88 89 PHE A CA 1
ATOM 703 C C . PHE A 1 89 ? -3.667 10.085 13.443 1.00 83.88 89 PHE A C 1
ATOM 705 O O . PHE A 1 89 ? -4.258 11.125 13.159 1.00 83.88 89 PHE A O 1
ATOM 712 N N . CYS A 1 90 ? -3.125 9.891 14.644 1.00 85.31 90 CYS A N 1
ATOM 713 C CA . CYS A 1 90 ? -3.179 10.893 15.703 1.00 85.31 90 CYS A CA 1
ATOM 714 C C . CYS A 1 90 ? -2.336 12.138 15.385 1.00 85.31 90 CYS A C 1
ATOM 716 O O . CYS A 1 90 ? -2.784 13.260 15.621 1.00 85.31 90 CYS A O 1
ATOM 718 N N . GLU A 1 91 ? -1.164 11.974 14.766 1.00 82.19 91 GLU A N 1
ATOM 719 C CA . GLU A 1 91 ? -0.377 13.092 14.230 1.00 82.19 91 GLU A CA 1
ATOM 720 C C . GLU A 1 91 ? -1.144 13.881 13.154 1.00 82.19 91 GLU A C 1
ATOM 722 O O . GLU A 1 91 ? -1.096 15.112 13.153 1.00 82.19 91 GLU A O 1
ATOM 727 N N . LEU A 1 92 ? -1.879 13.204 12.259 1.00 82.00 92 LEU A N 1
ATOM 728 C CA . LEU A 1 92 ? -2.719 13.860 11.249 1.00 82.00 92 LEU A CA 1
ATOM 729 C C . LEU A 1 92 ? -3.766 14.767 11.908 1.00 82.00 92 LEU A C 1
ATOM 731 O O . LEU A 1 92 ? -3.930 15.908 11.480 1.00 82.00 92 LEU A O 1
ATOM 735 N N . GLN A 1 93 ? -4.439 14.289 12.955 1.00 80.25 93 GLN A N 1
ATOM 736 C CA . GLN A 1 93 ? -5.450 15.072 13.673 1.00 80.25 93 GLN A CA 1
ATOM 737 C C . GLN A 1 93 ? -4.859 16.255 14.448 1.00 80.25 93 GLN A C 1
ATOM 739 O O . GLN A 1 93 ? -5.514 17.288 14.572 1.00 80.25 93 GLN A O 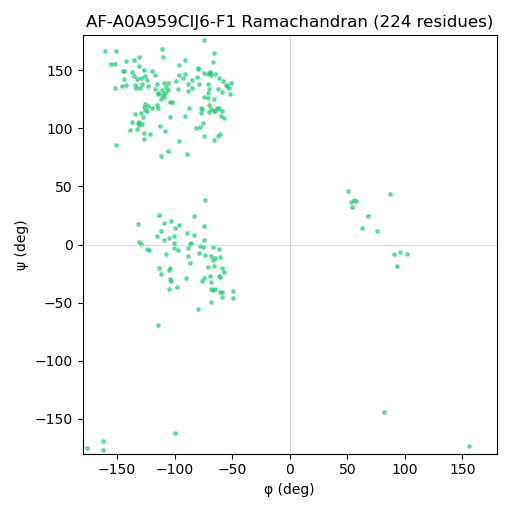1
ATOM 744 N N . ALA A 1 94 ? -3.628 16.120 14.946 1.00 82.50 94 ALA A N 1
ATOM 745 C CA . ALA A 1 94 ? -2.901 17.194 15.621 1.00 82.50 94 ALA A CA 1
ATOM 746 C C . ALA A 1 94 ? -2.276 18.217 14.651 1.00 82.50 94 ALA A C 1
ATOM 748 O O . ALA A 1 94 ? -1.730 19.228 15.094 1.00 82.50 94 ALA A O 1
ATOM 749 N N . SER A 1 95 ? -2.320 17.954 13.343 1.00 78.38 95 SER A N 1
ATOM 750 C CA . SER A 1 95 ? -1.733 18.817 12.318 1.00 78.38 95 SER A CA 1
ATOM 751 C C . SER A 1 95 ? -2.725 19.853 11.780 1.00 78.38 95 SER A C 1
ATOM 753 O O . SER A 1 95 ? -3.933 19.639 11.786 1.00 78.38 95 SER A O 1
ATOM 755 N N . ASP A 1 96 ? -2.213 20.939 11.194 1.00 78.12 96 ASP A N 1
ATOM 756 C CA . ASP A 1 96 ? -3.022 21.954 10.491 1.00 78.12 96 ASP A CA 1
ATOM 757 C C . ASP A 1 96 ? -3.537 21.479 9.110 1.00 78.12 96 ASP A C 1
ATOM 759 O O . ASP A 1 96 ? -3.914 22.281 8.248 1.00 78.12 96 ASP A O 1
ATOM 763 N N . ARG A 1 97 ? -3.497 20.171 8.834 1.00 75.69 97 ARG A N 1
ATOM 764 C CA . ARG A 1 97 ? -3.832 19.612 7.520 1.00 75.69 97 ARG A CA 1
ATOM 765 C C . ARG A 1 97 ? -5.335 19.508 7.320 1.00 75.69 97 ARG A C 1
ATOM 767 O O . ARG A 1 97 ? -6.108 19.283 8.243 1.00 75.69 97 ARG A O 1
ATOM 774 N N . SER A 1 98 ? -5.740 19.585 6.055 1.00 80.38 98 SER A N 1
ATOM 775 C CA . SER A 1 98 ? -7.116 19.300 5.662 1.00 80.38 98 SER A CA 1
ATOM 776 C C . SER A 1 98 ? -7.359 17.790 5.626 1.00 80.38 98 SER A C 1
ATOM 778 O O . SER A 1 98 ? -6.777 17.085 4.798 1.00 80.38 98 SER A O 1
ATOM 780 N N . TYR A 1 99 ? -8.267 17.316 6.474 1.00 87.50 99 TYR A N 1
ATOM 781 C CA . TYR A 1 99 ? -8.798 15.955 6.452 1.00 87.50 99 TYR A CA 1
ATOM 782 C C . TYR A 1 99 ? -10.334 15.962 6.505 1.00 87.50 99 TYR A C 1
ATOM 784 O O . TYR A 1 99 ? -10.943 16.962 6.881 1.00 87.50 99 TYR A O 1
ATOM 792 N N . SER A 1 100 ? -10.955 14.851 6.109 1.00 89.94 100 SER A N 1
ATOM 793 C CA . SER A 1 100 ? -12.394 14.594 6.229 1.00 89.94 100 SER A CA 1
ATOM 794 C C . SER A 1 100 ? -12.590 13.222 6.861 1.00 89.94 100 SER A C 1
ATOM 796 O O . SER A 1 100 ? -12.332 12.207 6.215 1.00 89.94 100 SER A O 1
ATOM 798 N N . ILE A 1 101 ? -12.987 13.182 8.134 1.00 90.38 101 ILE A N 1
ATOM 799 C CA . ILE A 1 101 ? -13.194 11.938 8.884 1.00 90.38 101 ILE A CA 1
ATOM 800 C C . ILE A 1 101 ? -14.589 11.979 9.505 1.00 90.38 101 ILE A C 1
ATOM 802 O O . ILE A 1 101 ? -14.837 12.786 10.395 1.00 90.38 101 ILE A O 1
ATOM 806 N N . HIS A 1 102 ? -15.506 11.157 9.003 1.00 91.75 102 HIS A N 1
ATOM 807 C CA . HIS A 1 102 ? -16.911 11.123 9.430 1.00 91.75 102 HIS A CA 1
ATOM 808 C C . HIS A 1 102 ? -17.557 9.788 9.037 1.00 91.75 102 HIS A C 1
ATOM 810 O O . HIS A 1 102 ? -16.994 9.055 8.240 1.00 91.75 102 HIS A O 1
ATOM 816 N N . ASP A 1 103 ? -18.733 9.458 9.573 1.00 93.62 103 ASP A N 1
ATOM 817 C CA . ASP A 1 103 ? -19.517 8.273 9.164 1.00 93.62 103 ASP A CA 1
ATOM 818 C C . ASP A 1 103 ? -18.753 6.923 9.212 1.00 93.62 103 ASP A C 1
ATOM 820 O O . ASP A 1 103 ? -18.996 6.008 8.427 1.00 93.62 103 ASP A O 1
ATOM 824 N N . ASN A 1 104 ? -17.813 6.775 10.144 1.00 94.31 104 ASN A N 1
ATOM 825 C CA . ASN A 1 104 ? -17.114 5.524 10.455 1.00 94.31 104 ASN A CA 1
ATOM 826 C C . ASN A 1 104 ? -17.733 4.843 11.707 1.00 94.31 104 ASN A C 1
ATOM 828 O O . ASN A 1 104 ? -18.846 5.174 12.122 1.00 94.31 104 ASN A O 1
ATOM 832 N N . GLY A 1 105 ? -17.023 3.908 12.350 1.00 92.31 105 GLY A N 1
ATOM 833 C CA . GLY A 1 105 ? -17.406 3.414 13.682 1.00 92.31 105 GLY A CA 1
ATOM 834 C C . GLY A 1 105 ? -17.304 4.500 14.764 1.00 92.31 105 GLY A C 1
ATOM 835 O O . GLY A 1 105 ? -16.711 5.564 14.546 1.00 92.31 105 GLY A O 1
ATOM 836 N N . GLU A 1 106 ? -17.913 4.266 15.929 1.00 86.06 106 GLU A N 1
ATOM 837 C CA . GLU A 1 106 ? -18.107 5.295 16.970 1.00 86.06 106 GLU A CA 1
ATOM 838 C C . GLU A 1 106 ? -16.768 5.885 17.432 1.00 86.06 106 GLU A C 1
ATOM 840 O O . GLU A 1 106 ? -16.621 7.104 17.535 1.00 86.06 106 GLU A O 1
ATOM 845 N N . ASN A 1 107 ? -15.756 5.029 17.597 1.00 85.00 107 ASN A N 1
ATOM 846 C CA . 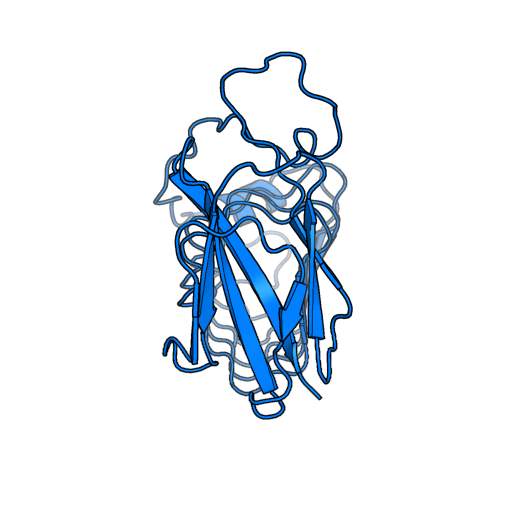ASN A 1 107 ? -14.413 5.427 18.014 1.00 85.00 107 ASN A CA 1
ATOM 847 C C . ASN A 1 107 ? -13.556 6.056 16.906 1.00 85.00 107 ASN A C 1
ATOM 849 O O . ASN A 1 107 ? -12.444 6.491 17.200 1.00 85.00 107 ASN A O 1
ATOM 853 N N . CYS A 1 108 ? -14.066 6.172 15.671 1.00 88.81 108 CYS A N 1
ATOM 854 C CA . CYS A 1 108 ? -13.345 6.756 14.531 1.00 88.81 108 CYS A CA 1
ATOM 855 C C . CYS A 1 108 ? -14.135 7.802 13.714 1.00 88.81 108 CYS A C 1
ATOM 857 O O . CYS A 1 108 ? -13.763 8.102 12.577 1.00 88.81 108 CYS A O 1
ATOM 859 N N . SER A 1 109 ? -15.220 8.361 14.270 1.00 82.19 109 SER A N 1
ATOM 860 C CA . SER A 1 109 ? -16.140 9.288 13.573 1.00 82.19 109 SER A CA 1
ATOM 861 C C . SER A 1 109 ? -16.363 10.654 14.213 1.00 82.19 109 SER A C 1
ATOM 863 O O . SER A 1 109 ? -17.128 11.447 13.669 1.00 82.19 109 SER A O 1
ATOM 865 N N . VAL A 1 110 ? -15.794 10.928 15.387 1.00 67.06 110 VAL A N 1
ATOM 866 C CA . VAL A 1 110 ? -16.140 12.131 16.165 1.00 67.06 110 VAL A CA 1
ATOM 867 C C . VAL A 1 110 ? -15.091 13.226 15.941 1.00 67.06 110 VAL A C 1
ATOM 869 O O . VAL A 1 110 ? -13.897 12.958 15.892 1.00 67.06 110 VAL A O 1
ATOM 872 N N . GLU A 1 111 ? -15.493 14.490 15.832 1.00 61.59 111 GLU A N 1
ATOM 873 C CA . GLU A 1 111 ? -14.539 15.600 15.951 1.00 61.59 111 GLU A CA 1
ATOM 874 C C . GLU A 1 111 ? -14.070 15.707 17.417 1.00 61.59 111 GLU A C 1
ATOM 876 O O . GLU A 1 111 ? -14.887 15.906 18.316 1.00 61.59 111 GLU A O 1
ATOM 881 N N . GLY A 1 112 ? -12.762 15.561 17.675 1.00 57.53 112 GLY A N 1
ATOM 882 C CA . GLY A 1 112 ? -12.183 15.623 19.032 1.00 57.53 112 GLY A CA 1
ATOM 883 C C . GLY A 1 112 ? -12.179 14.292 19.804 1.00 57.53 112 GLY A C 1
ATOM 884 O O . GLY A 1 112 ? -12.538 14.256 20.979 1.00 57.53 112 GLY A O 1
ATOM 885 N N . MET A 1 113 ? -11.807 13.195 19.138 1.00 59.84 113 MET A N 1
ATOM 886 C CA . MET A 1 113 ? -11.887 11.815 19.647 1.00 59.84 113 MET A CA 1
ATOM 887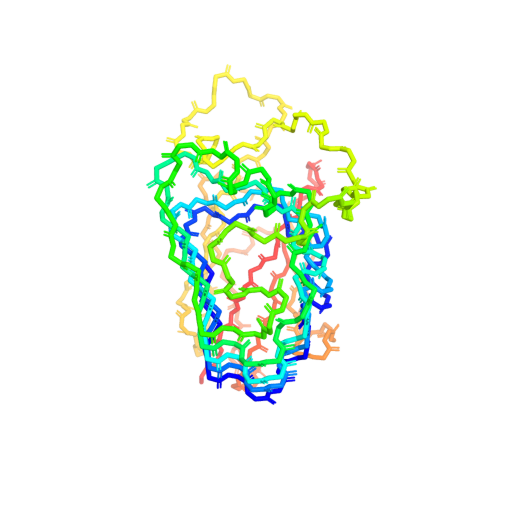 C C . MET A 1 113 ? -10.985 11.500 20.849 1.00 59.84 113 MET A C 1
ATOM 889 O O . MET A 1 113 ? -9.834 11.916 20.893 1.00 59.84 113 MET A O 1
ATOM 893 N N . VAL A 1 114 ? -11.476 10.610 21.724 1.00 56.84 114 VAL A N 1
ATOM 894 C CA . VAL A 1 114 ? -10.711 9.898 22.778 1.00 56.84 114 VAL A CA 1
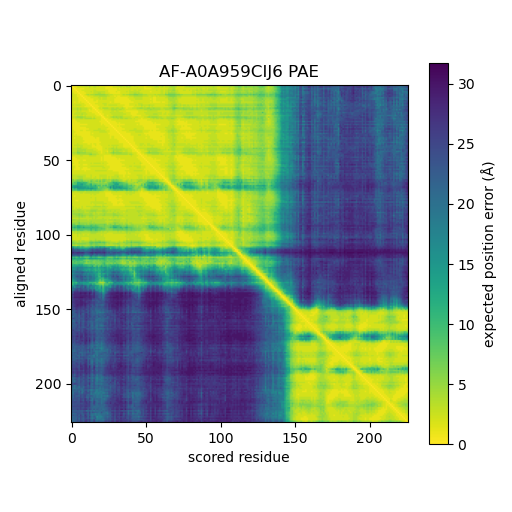ATOM 895 C C . VAL A 1 114 ? -9.673 8.932 22.190 1.00 56.84 114 VAL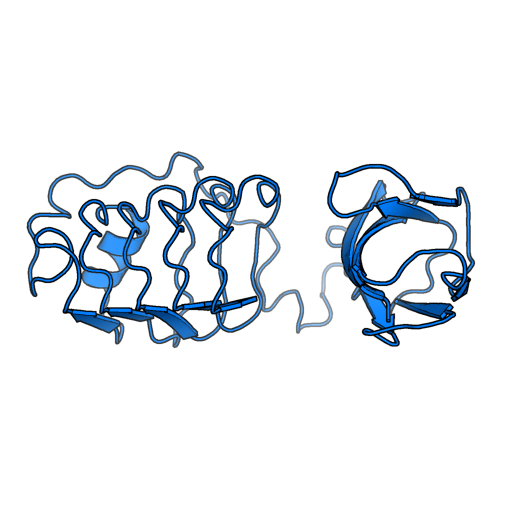 A C 1
ATOM 897 O O . VAL A 1 114 ? -8.743 8.527 22.879 1.00 56.84 114 VAL A O 1
ATOM 900 N N . ALA A 1 115 ? -9.810 8.558 20.910 1.00 65.06 115 ALA A N 1
ATOM 901 C CA . ALA A 1 115 ? -8.957 7.567 20.257 1.00 65.06 115 ALA A CA 1
ATOM 902 C C . ALA A 1 115 ? -7.460 7.849 20.485 1.00 65.06 115 ALA A C 1
ATOM 904 O O . ALA A 1 115 ? -6.701 6.937 20.781 1.00 65.06 115 ALA A O 1
ATOM 905 N N . CYS A 1 116 ? -7.042 9.112 20.448 1.00 79.06 116 CYS A N 1
ATOM 906 C CA . CYS A 1 116 ? -5.634 9.482 20.547 1.00 79.06 116 CYS A CA 1
ATOM 907 C C . CYS A 1 116 ? -5.098 9.705 21.974 1.00 79.06 116 CYS A C 1
ATOM 909 O O . CYS A 1 116 ? -3.966 10.166 22.108 1.00 79.06 116 CYS A O 1
ATOM 911 N N . ASP A 1 117 ? -5.851 9.359 23.027 1.00 76.00 117 ASP A N 1
ATOM 912 C CA . ASP A 1 117 ? -5.372 9.446 24.420 1.00 76.00 117 ASP A CA 1
ATOM 913 C C . ASP A 1 117 ? -4.295 8.388 24.756 1.00 76.00 117 ASP A C 1
ATOM 915 O O . ASP A 1 117 ? -3.537 8.561 25.711 1.00 76.00 117 ASP A O 1
ATOM 919 N N . ASP A 1 118 ? -4.197 7.314 23.963 1.00 79.38 118 ASP A N 1
ATOM 920 C CA . ASP A 1 118 ? -3.153 6.280 24.056 1.00 79.38 118 ASP A CA 1
ATOM 921 C C . ASP A 1 118 ? -2.901 5.674 22.658 1.00 79.38 118 ASP A C 1
ATOM 923 O O . ASP A 1 118 ? -3.567 4.706 22.264 1.00 79.38 118 ASP A O 1
ATOM 927 N N . PRO A 1 119 ? -2.036 6.292 21.832 1.00 78.00 119 PRO A N 1
ATOM 928 C CA . PRO A 1 119 ? -1.837 5.850 20.461 1.00 78.00 119 PRO A CA 1
ATOM 929 C C . PRO A 1 119 ? -1.098 4.508 20.404 1.00 78.00 119 PRO A C 1
ATOM 931 O O . PRO A 1 119 ? -0.102 4.295 21.097 1.00 78.00 119 PRO A O 1
ATOM 934 N N . ILE A 1 120 ? -1.547 3.619 19.514 1.00 78.31 120 ILE A N 1
ATOM 935 C CA . ILE A 1 120 ? -0.822 2.397 19.160 1.00 78.31 120 ILE A CA 1
ATOM 936 C C . ILE A 1 120 ? 0.525 2.830 18.559 1.00 78.31 120 ILE A C 1
ATOM 938 O O . ILE A 1 120 ? 0.526 3.511 17.523 1.00 78.31 120 ILE A O 1
ATOM 942 N N . PRO A 1 121 ? 1.658 2.466 19.194 1.00 70.62 121 PRO A N 1
ATOM 943 C CA . PRO A 1 121 ? 2.969 2.946 18.789 1.00 70.62 121 PRO A CA 1
ATOM 944 C C . PRO A 1 121 ? 3.375 2.352 17.446 1.00 70.62 121 PRO A C 1
ATOM 946 O O . PRO A 1 121 ? 3.082 1.189 17.144 1.00 70.62 121 PRO A O 1
ATOM 949 N N . VAL A 1 122 ? 4.124 3.125 16.664 1.00 65.69 122 VAL A N 1
ATOM 950 C CA . VAL A 1 122 ? 4.765 2.605 15.460 1.00 65.69 122 VAL A CA 1
ATOM 951 C C . VAL A 1 122 ? 5.804 1.557 15.874 1.00 65.69 122 VAL A C 1
ATOM 953 O O . VAL A 1 122 ? 6.809 1.853 16.515 1.00 65.69 122 VAL A O 1
ATOM 956 N N . THR A 1 123 ? 5.588 0.301 15.485 1.00 61.53 123 THR A N 1
ATOM 957 C CA . THR A 1 123 ? 6.502 -0.817 15.790 1.00 61.53 123 THR A CA 1
ATOM 958 C C . THR A 1 123 ? 7.794 -0.792 14.969 1.00 61.53 123 THR A C 1
ATOM 960 O O . THR A 1 123 ? 8.704 -1.580 15.225 1.00 61.53 123 THR A O 1
ATOM 963 N N . VAL A 1 124 ? 7.875 0.094 13.974 1.00 59.38 124 VAL A N 1
ATOM 964 C CA . VAL A 1 124 ? 9.014 0.263 13.069 1.00 59.38 124 VAL A CA 1
ATOM 965 C C . VAL A 1 124 ? 9.520 1.699 13.187 1.00 59.38 124 VAL A C 1
ATOM 967 O O . VAL A 1 124 ? 8.997 2.601 12.540 1.00 59.38 124 VAL A O 1
ATOM 970 N N . GLU A 1 125 ? 10.538 1.946 14.016 1.00 55.75 125 GLU A N 1
ATOM 971 C CA . GLU A 1 125 ? 11.156 3.274 14.041 1.00 55.75 125 GLU A CA 1
ATOM 972 C C . GLU A 1 125 ? 11.723 3.604 12.656 1.00 55.75 125 GLU A C 1
ATOM 974 O O . GLU A 1 125 ? 12.681 2.991 12.172 1.00 55.75 125 GLU A O 1
ATOM 979 N N . HIS A 1 126 ? 11.091 4.568 11.990 1.00 54.91 126 HIS A N 1
ATOM 980 C CA . HIS A 1 126 ? 11.493 5.009 10.668 1.00 54.91 126 HIS A CA 1
ATOM 981 C C . HIS A 1 126 ? 12.757 5.859 10.795 1.00 54.91 126 HIS A C 1
ATOM 983 O O . HIS A 1 126 ? 12.700 7.074 10.982 1.00 54.91 126 HIS A O 1
ATOM 989 N N . THR A 1 127 ? 13.926 5.234 10.659 1.00 50.03 127 THR A N 1
ATOM 990 C CA . THR A 1 127 ? 15.121 5.981 10.265 1.00 50.03 127 THR A CA 1
ATOM 991 C C . THR A 1 127 ? 14.836 6.666 8.920 1.00 50.03 127 THR A C 1
ATOM 993 O O . THR A 1 127 ? 14.175 6.058 8.066 1.00 50.03 127 THR A O 1
ATOM 996 N N . PRO A 1 128 ? 15.289 7.916 8.695 1.00 47.38 128 PRO A N 1
ATOM 997 C CA . PRO A 1 128 ? 15.169 8.545 7.386 1.00 47.38 128 PRO A CA 1
ATOM 998 C C . PRO A 1 128 ? 15.870 7.649 6.362 1.00 47.38 128 PRO A C 1
ATOM 1000 O O . PRO A 1 128 ? 17.091 7.501 6.394 1.00 47.38 128 PRO A O 1
ATOM 1003 N N . LEU A 1 129 ? 15.102 6.989 5.496 1.00 45.56 129 LEU A N 1
ATOM 1004 C CA . LEU A 1 129 ? 15.667 6.266 4.363 1.00 45.56 129 LEU A CA 1
ATOM 1005 C C . LEU A 1 129 ? 15.993 7.262 3.245 1.00 45.56 129 LEU A C 1
ATOM 1007 O O . LEU A 1 129 ? 15.290 8.262 3.105 1.00 45.56 129 LEU A O 1
ATOM 1011 N N . PRO A 1 130 ? 16.997 6.974 2.399 1.00 47.94 130 PRO A N 1
ATOM 1012 C CA . PRO A 1 130 ? 17.398 7.850 1.290 1.00 47.94 130 PRO A CA 1
ATOM 1013 C C . PRO A 1 130 ? 16.339 7.981 0.177 1.00 47.94 130 PRO A C 1
ATOM 1015 O O . PRO A 1 130 ? 16.523 8.721 -0.790 1.00 47.94 130 PRO A O 1
ATOM 1018 N N . PHE A 1 131 ? 15.221 7.267 0.301 1.00 50.53 131 PHE A N 1
ATOM 1019 C CA . PHE A 1 131 ? 14.165 7.206 -0.692 1.00 50.53 131 PHE A CA 1
ATOM 1020 C C . PHE A 1 131 ? 12.976 8.046 -0.238 1.00 50.53 131 PHE A C 1
ATOM 1022 O O . PHE A 1 131 ? 12.261 7.679 0.690 1.00 50.53 131 PHE A O 1
ATOM 1029 N N . SER A 1 132 ? 12.758 9.171 -0.909 1.00 55.69 132 SER A N 1
ATOM 1030 C CA . SER A 1 132 ? 11.471 9.852 -0.933 1.00 55.69 132 SER A CA 1
ATOM 1031 C C . SER A 1 132 ? 10.892 9.728 -2.338 1.00 55.69 132 SER A C 1
ATOM 1033 O O . SER A 1 132 ? 11.576 9.358 -3.294 1.00 55.69 132 SER A O 1
ATOM 1035 N N . CYS A 1 133 ? 9.621 10.068 -2.497 1.00 51.09 133 CYS A N 1
ATOM 1036 C CA . CYS A 1 133 ? 9.042 10.130 -3.829 1.00 51.09 133 CYS A CA 1
ATOM 1037 C C . CYS A 1 133 ? 9.617 11.301 -4.672 1.00 51.09 133 CYS A C 1
ATOM 1039 O O . CYS A 1 133 ? 9.400 11.318 -5.881 1.00 51.09 133 CYS A O 1
ATOM 1041 N N . ASP A 1 134 ? 10.391 12.230 -4.077 1.00 54.94 134 ASP A N 1
ATOM 1042 C CA . ASP A 1 134 ? 11.220 13.213 -4.808 1.00 54.94 134 ASP A CA 1
ATOM 1043 C C . ASP A 1 134 ? 12.487 12.586 -5.383 1.00 54.94 134 ASP A C 1
ATOM 1045 O O . ASP A 1 134 ? 12.938 12.985 -6.459 1.00 54.94 134 ASP A O 1
ATOM 1049 N N . SER A 1 135 ? 13.035 11.568 -4.715 1.00 50.47 135 SER A N 1
ATOM 1050 C CA . SER A 1 135 ? 14.185 10.803 -5.210 1.00 50.47 135 SER A CA 1
ATOM 1051 C C . SER A 1 135 ? 13.864 10.017 -6.491 1.00 50.47 135 SER A C 1
ATOM 1053 O O . SER A 1 135 ? 14.781 9.524 -7.129 1.00 50.47 135 SER A O 1
ATOM 1055 N N . LEU A 1 136 ? 12.582 9.912 -6.870 1.00 45.56 136 LEU A N 1
ATOM 1056 C CA . LEU A 1 136 ? 12.095 9.287 -8.110 1.00 45.56 136 LEU A CA 1
ATOM 1057 C C . LEU A 1 136 ? 11.749 10.307 -9.214 1.00 45.56 136 LEU A C 1
ATOM 1059 O O . LEU A 1 136 ? 11.348 9.921 -10.309 1.00 45.56 136 LEU A O 1
ATOM 1063 N N . LEU A 1 137 ? 11.852 11.611 -8.925 1.00 43.34 137 LEU A N 1
ATOM 1064 C CA . LEU A 1 137 ? 11.576 12.709 -9.866 1.00 43.34 137 LEU A CA 1
ATOM 1065 C C . LEU A 1 137 ? 12.774 13.654 -10.059 1.00 43.34 137 LEU A C 1
ATOM 1067 O O . LEU A 1 137 ? 12.709 14.567 -10.884 1.00 43.34 137 LEU A O 1
ATOM 1071 N N . SER A 1 138 ? 13.865 13.449 -9.318 1.00 42.28 138 SER A N 1
ATOM 1072 C CA . SER A 1 138 ? 15.110 14.205 -9.445 1.00 42.28 138 SER A CA 1
ATOM 1073 C C . SER A 1 138 ? 16.232 13.285 -9.941 1.00 42.28 138 SER A C 1
ATOM 1075 O O . SER A 1 138 ? 16.430 12.219 -9.362 1.00 42.28 138 SER A O 1
ATOM 1077 N N . PRO A 1 139 ? 16.988 13.662 -10.994 1.00 40.97 139 PRO A N 1
ATOM 1078 C CA . PRO A 1 139 ? 18.210 12.947 -11.333 1.00 40.97 139 PRO A CA 1
ATOM 1079 C C . PRO A 1 139 ? 19.173 13.107 -10.153 1.00 40.97 139 PRO A C 1
ATOM 1081 O O . PRO A 1 139 ? 19.523 14.231 -9.789 1.00 40.97 139 PRO A O 1
ATOM 1084 N N . SER A 1 140 ? 19.530 11.997 -9.511 1.00 40.97 140 SER A N 1
ATOM 1085 C CA . SER A 1 140 ? 20.266 12.005 -8.248 1.00 40.97 140 SER A CA 1
ATOM 1086 C C . SER A 1 140 ? 21.658 12.644 -8.391 1.00 40.97 140 SER A C 1
ATOM 1088 O O . SER A 1 140 ? 22.420 12.336 -9.306 1.00 40.97 140 SER A O 1
ATOM 1090 N N . GLU A 1 141 ? 22.026 13.526 -7.453 1.00 44.41 141 GLU A N 1
ATOM 1091 C CA . GLU A 1 141 ? 23.381 14.103 -7.359 1.00 44.41 141 GLU A CA 1
ATOM 1092 C C . GLU A 1 141 ? 24.379 13.190 -6.614 1.00 44.41 141 GLU A C 1
ATOM 1094 O O . GLU A 1 141 ? 25.505 13.602 -6.339 1.00 44.41 141 GLU A O 1
ATOM 1099 N N . ASN A 1 142 ? 24.011 11.945 -6.287 1.00 41.22 142 ASN A N 1
ATOM 1100 C CA . ASN A 1 142 ? 24.916 11.016 -5.606 1.00 41.22 142 ASN A CA 1
ATOM 1101 C C . ASN A 1 142 ? 24.816 9.586 -6.188 1.00 41.22 142 ASN A C 1
ATOM 1103 O O . ASN A 1 142 ? 23.899 8.847 -5.825 1.00 41.22 142 ASN A O 1
ATOM 1107 N N . PRO A 1 143 ? 25.732 9.176 -7.091 1.00 40.34 143 PRO A N 1
ATOM 1108 C CA . PRO A 1 143 ? 25.577 7.970 -7.915 1.00 40.34 143 PRO A CA 1
ATOM 1109 C C . PRO A 1 143 ? 25.778 6.615 -7.214 1.00 40.34 143 PRO A C 1
ATOM 1111 O O . PRO A 1 143 ? 25.781 5.597 -7.902 1.00 40.34 143 PRO A O 1
ATOM 1114 N N . GLU A 1 144 ? 26.002 6.559 -5.896 1.00 47.44 144 GLU A N 1
ATOM 1115 C CA . GLU A 1 144 ? 26.476 5.321 -5.247 1.00 47.44 144 GLU A CA 1
ATOM 1116 C C . GLU A 1 144 ? 25.456 4.556 -4.384 1.00 47.44 144 GLU A C 1
ATOM 1118 O O . GLU A 1 144 ? 25.749 3.417 -4.034 1.00 47.44 144 GLU A O 1
ATOM 1123 N N . GLU A 1 145 ? 24.253 5.070 -4.088 1.00 44.19 145 GLU A N 1
ATOM 1124 C CA . GLU A 1 145 ? 23.342 4.364 -3.151 1.00 44.19 145 GLU A CA 1
ATOM 1125 C C . GLU A 1 145 ? 21.887 4.161 -3.578 1.00 4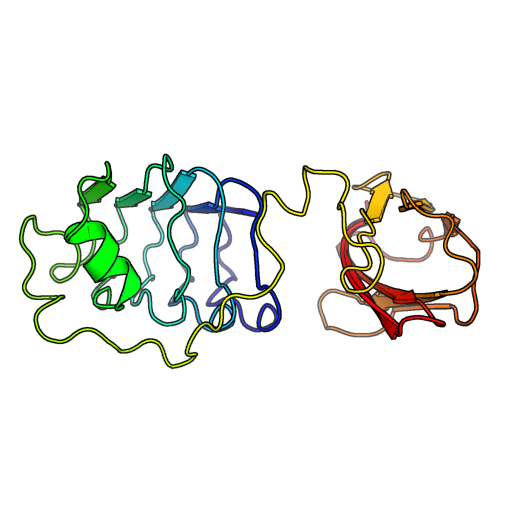4.19 145 GLU A C 1
ATOM 1127 O O . GLU A 1 145 ? 21.119 3.520 -2.860 1.00 44.19 145 GLU A O 1
ATOM 1132 N N . VAL A 1 146 ? 21.502 4.586 -4.776 1.00 40.16 146 VAL A N 1
ATOM 1133 C CA . VAL A 1 146 ? 20.188 4.242 -5.316 1.00 40.16 146 VAL A CA 1
ATOM 1134 C C . VAL A 1 146 ? 20.373 3.745 -6.735 1.00 40.16 146 VAL A C 1
ATOM 1136 O O . VAL A 1 146 ? 20.596 4.528 -7.654 1.00 40.16 146 VAL A O 1
ATOM 1139 N N . ALA A 1 147 ? 20.275 2.428 -6.921 1.00 41.53 147 ALA A N 1
ATOM 1140 C CA . ALA A 1 147 ? 19.904 1.901 -8.221 1.00 41.53 147 ALA A CA 1
ATOM 1141 C C . ALA A 1 147 ? 18.493 2.435 -8.497 1.00 41.53 147 ALA A C 1
ATOM 1143 O O . ALA A 1 147 ? 17.504 1.894 -8.010 1.00 41.53 147 ALA A O 1
ATOM 1144 N N . ASP A 1 148 ? 18.438 3.569 -9.183 1.00 48.69 148 ASP A N 1
ATOM 1145 C CA . ASP A 1 148 ? 17.243 4.152 -9.755 1.00 48.69 148 ASP A CA 1
ATOM 1146 C C . ASP A 1 148 ? 17.012 3.419 -11.071 1.00 48.69 148 ASP A C 1
ATOM 1148 O O . ASP A 1 148 ? 17.726 3.585 -12.065 1.00 48.69 148 ASP A O 1
ATOM 1152 N N . TRP A 1 149 ? 16.099 2.464 -11.039 1.00 50.75 149 TRP A N 1
ATOM 1153 C CA . TRP A 1 149 ? 15.709 1.733 -12.225 1.00 50.75 149 TRP A CA 1
ATOM 1154 C C . TRP A 1 149 ? 14.201 1.821 -12.332 1.00 50.75 149 TRP A C 1
ATOM 1156 O O . TRP A 1 149 ? 13.455 0.994 -11.810 1.00 50.75 149 TRP A O 1
ATOM 1166 N N . ALA A 1 150 ? 13.747 2.852 -13.037 1.00 54.75 150 ALA A N 1
ATOM 1167 C CA . ALA A 1 150 ? 12.384 2.919 -13.522 1.00 54.75 150 ALA A CA 1
ATOM 1168 C C . ALA A 1 150 ? 12.140 1.718 -14.455 1.00 54.75 150 ALA A C 1
ATOM 1170 O O . ALA A 1 150 ? 12.496 1.721 -15.636 1.00 54.75 150 ALA A O 1
ATOM 1171 N N . LEU A 1 151 ? 11.586 0.642 -13.891 1.00 66.00 151 LEU A N 1
ATOM 1172 C CA . LEU A 1 151 ? 11.130 -0.526 -14.626 1.00 66.00 151 LEU A CA 1
ATOM 1173 C C . LEU A 1 151 ? 9.689 -0.297 -15.065 1.00 66.00 151 LEU A C 1
ATOM 1175 O O . LEU A 1 151 ? 8.789 -0.222 -14.229 1.00 66.00 151 LEU A O 1
ATOM 1179 N N . SER A 1 152 ? 9.441 -0.268 -16.369 1.00 74.00 152 SER A N 1
ATOM 1180 C CA . SER A 1 152 ? 8.080 -0.334 -16.896 1.00 74.00 152 SER A CA 1
ATOM 1181 C C . SER A 1 152 ? 7.896 -1.547 -17.796 1.00 74.00 152 SER A C 1
ATOM 1183 O O . SER A 1 152 ? 8.831 -2.048 -18.419 1.00 74.00 152 SER A O 1
ATOM 1185 N N . ILE A 1 153 ? 6.672 -2.072 -17.807 1.00 84.56 153 ILE A N 1
ATOM 1186 C CA . ILE A 1 153 ? 6.330 -3.283 -18.548 1.00 84.56 153 ILE A CA 1
ATOM 1187 C C . ILE A 1 153 ? 5.164 -2.974 -19.461 1.00 84.56 153 ILE A C 1
ATOM 1189 O O . ILE A 1 153 ? 4.097 -2.562 -19.003 1.00 84.56 153 ILE A O 1
ATOM 1193 N N . ALA A 1 154 ? 5.378 -3.173 -20.757 1.00 75.00 154 ALA A N 1
ATOM 1194 C CA . ALA A 1 154 ? 4.411 -2.837 -21.788 1.00 75.00 154 ALA A CA 1
ATOM 1195 C C . ALA A 1 154 ? 4.328 -3.949 -22.843 1.00 75.00 154 ALA A C 1
ATOM 1197 O O . ALA A 1 154 ? 5.338 -4.568 -23.130 1.00 75.00 154 ALA A O 1
ATOM 1198 N N . PRO A 1 155 ? 3.175 -4.198 -23.473 1.00 82.38 155 PRO A N 1
ATOM 1199 C CA . PRO A 1 155 ? 1.873 -3.688 -23.076 1.00 82.38 155 PRO A CA 1
ATOM 1200 C C . PRO A 1 155 ? 1.414 -4.341 -21.763 1.00 82.38 155 PRO A C 1
ATOM 1202 O O . PRO A 1 155 ? 1.732 -5.488 -21.471 1.00 82.38 155 PRO A O 1
ATOM 1205 N N . ASN A 1 156 ? 0.653 -3.606 -20.962 1.00 84.44 156 ASN A N 1
ATOM 1206 C CA . ASN A 1 156 ? -0.054 -4.152 -19.810 1.00 84.44 156 ASN A CA 1
ATOM 1207 C C . ASN A 1 156 ? -1.468 -3.547 -19.811 1.00 84.44 156 ASN A C 1
ATOM 1209 O O . ASN A 1 156 ? -1.594 -2.356 -19.524 1.00 84.44 156 ASN A O 1
ATOM 1213 N N . PRO A 1 157 ? -2.528 -4.296 -20.179 1.00 92.75 157 PRO A N 1
ATOM 1214 C CA . PRO A 1 157 ? -2.557 -5.747 -20.408 1.00 92.75 157 PRO A CA 1
ATOM 1215 C C . PRO A 1 157 ? -1.835 -6.240 -21.678 1.00 92.75 157 PRO A C 1
ATOM 1217 O O . PRO A 1 157 ? -1.884 -5.575 -22.712 1.00 92.75 157 PRO A O 1
ATOM 1220 N N . ALA A 1 158 ? -1.236 -7.432 -21.619 1.00 89.50 158 ALA A N 1
ATOM 1221 C CA . ALA A 1 158 ? -0.569 -8.122 -22.731 1.00 89.50 158 ALA A CA 1
ATOM 1222 C C . ALA A 1 158 ? -1.337 -9.359 -23.215 1.00 89.50 158 ALA A C 1
ATOM 1224 O O . ALA A 1 158 ? -2.184 -9.889 -22.504 1.00 89.50 158 ALA A O 1
ATOM 1225 N N . ARG A 1 159 ? -1.026 -9.819 -24.433 1.00 87.44 159 ARG A N 1
ATOM 1226 C CA . ARG A 1 159 ? -1.520 -11.091 -24.991 1.00 87.44 159 ARG A CA 1
ATOM 1227 C C . ARG A 1 159 ? -0.375 -12.072 -25.187 1.00 87.44 159 ARG A C 1
ATOM 1229 O O . ARG A 1 159 ? -0.233 -13.032 -24.445 1.00 87.44 159 ARG A O 1
ATOM 1236 N N . ASP A 1 160 ? 0.493 -11.758 -26.144 1.00 89.19 160 ASP A N 1
ATOM 1237 C CA . ASP A 1 160 ? 1.516 -12.702 -26.593 1.00 89.19 160 ASP A CA 1
ATOM 1238 C C . ASP A 1 160 ? 2.900 -12.374 -26.033 1.00 89.19 160 ASP A C 1
ATOM 1240 O O . ASP A 1 160 ? 3.725 -13.259 -25.828 1.00 89.19 160 ASP A O 1
ATOM 1244 N N . LYS A 1 161 ? 3.180 -11.088 -25.807 1.00 91.69 161 LYS A N 1
ATOM 1245 C CA . LYS A 1 161 ? 4.511 -10.589 -25.460 1.00 91.69 161 LYS A CA 1
ATOM 1246 C C . LYS A 1 161 ? 4.432 -9.428 -24.481 1.00 91.69 161 LYS A C 1
ATOM 1248 O O . LYS A 1 161 ? 3.491 -8.636 -24.542 1.00 91.69 161 LYS A O 1
ATOM 1253 N N . ILE A 1 162 ? 5.453 -9.315 -23.638 1.00 88.81 162 ILE A N 1
ATOM 1254 C CA . ILE A 1 162 ? 5.728 -8.140 -22.807 1.00 88.81 162 ILE A CA 1
ATOM 1255 C C . ILE A 1 162 ? 7.158 -7.659 -23.050 1.00 88.81 162 ILE A C 1
ATOM 1257 O O . ILE A 1 162 ? 8.076 -8.451 -23.254 1.00 88.81 162 ILE A O 1
ATOM 1261 N N . PHE A 1 163 ? 7.337 -6.351 -22.999 1.00 82.81 163 PHE A N 1
ATOM 1262 C CA 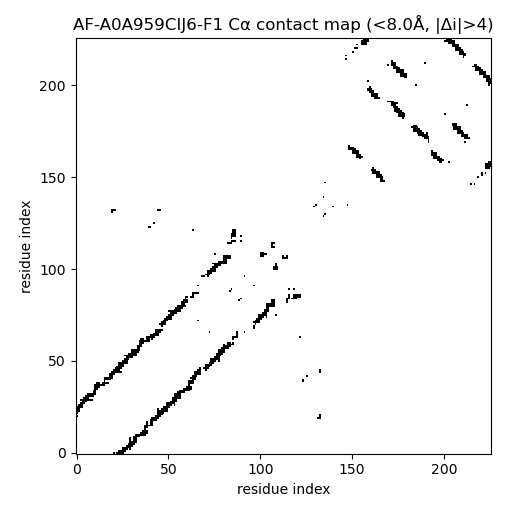. PHE A 1 163 ? 8.598 -5.645 -23.113 1.00 82.81 163 PHE A CA 1
ATOM 1263 C C . PHE A 1 163 ? 8.971 -5.093 -21.747 1.00 82.81 163 PHE A C 1
ATOM 1265 O O . PHE A 1 163 ? 8.156 -4.452 -21.084 1.00 82.81 163 PHE A O 1
ATOM 1272 N N . ILE A 1 164 ? 10.208 -5.354 -21.350 1.00 81.94 164 ILE A N 1
ATOM 1273 C CA . ILE A 1 164 ? 10.839 -4.793 -20.170 1.00 81.94 164 ILE A CA 1
ATOM 1274 C C . ILE A 1 164 ? 11.547 -3.511 -20.606 1.00 81.94 164 ILE A C 1
ATOM 1276 O O . ILE A 1 164 ? 12.535 -3.549 -21.342 1.00 81.94 164 ILE A O 1
ATOM 1280 N N . LEU A 1 165 ? 11.020 -2.376 -20.169 1.00 71.31 165 LEU A N 1
ATOM 1281 C CA . LEU A 1 165 ? 11.568 -1.056 -20.430 1.00 71.31 165 LEU A CA 1
ATOM 1282 C C . LEU A 1 165 ? 12.302 -0.591 -19.168 1.00 71.31 165 LEU A C 1
ATOM 1284 O O . LEU A 1 165 ? 11.708 -0.524 -18.093 1.00 71.31 165 LEU A O 1
ATOM 1288 N N . CYS A 1 166 ? 13.589 -0.286 -19.303 1.00 66.31 166 CYS A N 1
ATOM 1289 C CA . CYS A 1 166 ? 14.436 0.226 -18.228 1.00 66.31 166 CYS A CA 1
ATOM 1290 C C . CYS A 1 166 ? 15.137 1.490 -18.721 1.00 66.31 166 CYS A C 1
ATOM 1292 O O . CYS A 1 166 ? 15.612 1.501 -19.859 1.00 66.31 166 CYS A O 1
ATOM 1294 N N . GLU A 1 167 ? 15.230 2.517 -17.876 1.00 51.66 167 GLU A N 1
ATOM 1295 C CA . GLU A 1 167 ? 15.955 3.756 -18.203 1.00 51.66 167 GLU A CA 1
ATOM 1296 C C . GLU A 1 167 ? 17.478 3.554 -18.270 1.00 51.66 167 GLU A C 1
ATOM 1298 O O . GLU A 1 167 ? 18.150 4.210 -19.062 1.00 51.66 167 GLU A O 1
ATOM 1303 N N . ASN A 1 168 ? 18.004 2.570 -17.533 1.00 53.66 168 ASN A N 1
ATOM 1304 C CA . ASN A 1 168 ? 19.410 2.173 -17.558 1.00 53.66 168 ASN A CA 1
ATOM 1305 C C . ASN A 1 168 ? 19.579 0.824 -18.285 1.00 53.66 168 ASN A C 1
ATOM 1307 O O . ASN A 1 168 ? 18.802 -0.111 -18.072 1.00 53.66 168 ASN A O 1
ATOM 1311 N N . ASP A 1 169 ? 20.584 0.706 -19.162 1.00 53.81 169 ASP A N 1
ATOM 1312 C CA . ASP A 1 169 ? 20.890 -0.529 -19.900 1.00 53.81 169 ASP A CA 1
ATOM 1313 C C . ASP A 1 169 ? 21.346 -1.642 -18.936 1.00 53.81 169 ASP A C 1
ATOM 1315 O O . ASP A 1 169 ? 22.531 -1.797 -18.640 1.00 53.81 169 ASP A O 1
ATOM 1319 N N . LEU A 1 170 ? 20.391 -2.435 -18.434 1.00 60.78 170 LEU A N 1
ATOM 1320 C CA . LEU A 1 170 ? 20.673 -3.608 -17.607 1.00 60.78 170 LEU A CA 1
ATOM 1321 C C . LEU A 1 170 ? 21.553 -4.598 -18.387 1.00 60.78 170 LEU A C 1
ATOM 1323 O O . LEU A 1 170 ? 21.117 -5.178 -19.383 1.00 60.78 170 LEU A O 1
ATOM 1327 N N . ALA A 1 171 ? 22.784 -4.817 -17.914 1.00 62.22 171 ALA A N 1
ATOM 1328 C CA . ALA A 1 171 ? 23.744 -5.691 -18.585 1.00 62.22 171 ALA A CA 1
ATOM 1329 C C . ALA A 1 171 ? 23.318 -7.170 -18.532 1.00 62.22 171 ALA A C 1
ATOM 1331 O O . ALA A 1 171 ? 23.304 -7.843 -19.563 1.00 62.22 171 ALA A O 1
ATOM 1332 N N . LEU A 1 172 ? 22.962 -7.676 -17.341 1.00 73.38 172 LEU A N 1
ATOM 1333 C CA . LEU A 1 172 ? 22.439 -9.029 -17.122 1.00 73.38 172 LEU A CA 1
ATOM 1334 C C . LEU A 1 172 ? 21.527 -9.072 -15.887 1.00 73.38 172 LEU A C 1
ATOM 1336 O O . LEU A 1 172 ? 21.894 -8.598 -14.809 1.00 73.38 172 LEU A O 1
ATOM 1340 N N . PHE A 1 173 ? 20.376 -9.722 -16.019 1.00 82.06 173 PHE A N 1
ATOM 1341 C CA . PHE A 1 173 ? 19.390 -9.872 -14.951 1.00 82.06 173 PHE A CA 1
ATOM 1342 C C . PHE A 1 173 ? 18.728 -11.255 -14.973 1.00 82.06 173 PHE A C 1
ATOM 1344 O O . PHE A 1 173 ? 18.721 -11.964 -15.983 1.00 82.06 173 PHE A O 1
ATOM 1351 N N . ASN A 1 174 ? 18.176 -11.658 -13.832 1.00 85.00 174 ASN A N 1
ATOM 1352 C CA . ASN A 1 174 ? 17.251 -12.780 -13.738 1.00 85.00 174 ASN A CA 1
ATOM 1353 C C . ASN A 1 174 ? 15.821 -12.258 -13.861 1.00 85.00 174 ASN A C 1
ATOM 1355 O O . ASN A 1 174 ? 15.501 -11.207 -13.314 1.00 85.00 174 ASN A O 1
ATOM 1359 N N . VAL A 1 175 ? 14.954 -13.021 -14.520 1.00 90.44 175 VAL A N 1
ATOM 1360 C CA . VAL A 1 175 ? 13.510 -12.773 -14.571 1.00 90.44 175 VAL A CA 1
ATOM 1361 C C . VAL A 1 175 ? 12.776 -14.000 -14.061 1.00 90.44 175 VAL A C 1
ATOM 1363 O O . VAL A 1 175 ? 13.080 -15.123 -14.466 1.00 90.44 175 VAL A O 1
ATOM 1366 N N . ALA A 1 176 ? 11.761 -13.789 -13.234 1.00 91.38 176 ALA A N 1
ATOM 1367 C CA . ALA A 1 176 ? 10.781 -14.805 -12.887 1.00 91.38 176 ALA A CA 1
ATOM 1368 C C . ALA A 1 176 ? 9.364 -14.228 -12.973 1.00 91.38 176 ALA A C 1
ATOM 1370 O O . ALA A 1 176 ? 9.112 -13.136 -12.479 1.00 91.38 176 ALA A O 1
ATOM 1371 N N . ILE A 1 177 ? 8.435 -14.964 -13.582 1.00 93.81 177 ILE A N 1
ATOM 1372 C CA . ILE A 1 177 ? 7.001 -14.663 -13.564 1.00 93.81 177 ILE A CA 1
ATOM 1373 C C . ILE A 1 177 ? 6.321 -15.658 -12.633 1.00 93.81 177 ILE A C 1
ATOM 1375 O O . ILE A 1 177 ? 6.537 -16.867 -12.737 1.00 93.81 177 ILE A O 1
ATOM 1379 N N . PHE A 1 178 ? 5.474 -15.138 -11.759 1.00 92.50 178 PHE A N 1
ATOM 1380 C CA . PHE A 1 178 ? 4.700 -15.857 -10.768 1.00 92.50 178 PHE A CA 1
ATOM 1381 C C . PHE A 1 178 ? 3.217 -15.717 -11.089 1.00 92.50 178 PHE A C 1
ATOM 1383 O O . PHE A 1 178 ? 2.750 -14.631 -11.435 1.00 92.50 178 PHE A O 1
ATOM 1390 N N . ASN A 1 179 ? 2.463 -16.805 -10.965 1.00 91.62 179 ASN A N 1
ATOM 1391 C CA . ASN A 1 179 ? 1.005 -16.721 -10.987 1.00 91.62 179 ASN A CA 1
ATOM 1392 C C . ASN A 1 179 ? 0.460 -16.151 -9.663 1.00 91.62 179 ASN A C 1
ATOM 1394 O O . ASN A 1 179 ? 1.195 -15.950 -8.696 1.00 91.62 179 ASN A O 1
ATOM 1398 N N . GLN A 1 180 ? -0.855 -15.946 -9.600 1.00 87.69 180 GLN A N 1
ATOM 1399 C CA . GLN A 1 180 ? -1.562 -15.466 -8.404 1.00 87.69 180 GLN A CA 1
ATOM 1400 C C . GLN A 1 180 ? -1.441 -16.371 -7.159 1.00 87.69 180 GLN A C 1
ATOM 1402 O O . GLN A 1 180 ? -1.822 -15.956 -6.072 1.00 87.69 180 GLN A O 1
ATOM 1407 N N . PHE A 1 181 ? -0.916 -17.593 -7.301 1.00 87.62 181 PHE A N 1
ATOM 1408 C CA . PHE A 1 181 ? -0.652 -18.522 -6.196 1.00 87.62 181 PHE A CA 1
ATOM 1409 C C . PHE A 1 181 ? 0.828 -18.530 -5.772 1.00 87.62 181 PHE A C 1
ATOM 1411 O O . PHE A 1 181 ? 1.237 -19.389 -4.994 1.00 87.62 181 PHE A O 1
ATOM 1418 N N . GLY A 1 182 ? 1.655 -17.627 -6.314 1.00 82.12 182 GLY A N 1
ATOM 1419 C CA . GLY A 1 182 ? 3.085 -17.540 -6.007 1.00 82.12 182 GLY A CA 1
ATOM 1420 C C . GLY A 1 182 ? 3.944 -18.626 -6.665 1.00 82.12 182 GLY A C 1
ATOM 1421 O O . GLY A 1 182 ? 5.113 -18.780 -6.317 1.00 82.12 182 GLY A O 1
ATOM 1422 N N . GLN A 1 183 ? 3.406 -19.389 -7.621 1.00 88.88 183 GLN A N 1
ATOM 1423 C CA . GLN A 1 183 ? 4.176 -20.402 -8.346 1.00 88.88 183 GLN A CA 1
ATOM 1424 C C . GLN A 1 183 ? 4.915 -19.765 -9.520 1.00 88.88 183 GLN A C 1
ATOM 1426 O O . GLN A 1 183 ? 4.315 -19.027 -10.302 1.00 88.88 183 GLN A O 1
ATOM 1431 N N . VAL A 1 184 ? 6.196 -20.102 -9.687 1.00 93.75 184 VAL A N 1
ATOM 1432 C CA . VAL A 1 184 ? 6.995 -19.675 -10.843 1.00 93.75 184 VAL A CA 1
ATOM 1433 C C . VAL A 1 184 ? 6.478 -20.369 -12.103 1.00 93.75 184 VAL A C 1
ATOM 1435 O O . VAL A 1 184 ? 6.554 -21.591 -12.216 1.00 93.75 184 VAL A O 1
ATOM 1438 N N . VAL A 1 185 ? 5.979 -19.588 -13.058 1.00 93.81 185 VAL A N 1
ATOM 1439 C CA . VAL A 1 185 ? 5.454 -20.071 -14.347 1.00 93.81 185 VAL A CA 1
ATOM 1440 C C . VAL A 1 185 ? 6.402 -19.807 -15.514 1.00 93.81 185 VAL A C 1
ATOM 1442 O O . VAL A 1 185 ? 6.338 -20.491 -16.532 1.00 93.81 185 VAL A O 1
ATOM 1445 N N . LEU A 1 186 ? 7.309 -18.841 -15.366 1.00 92.81 186 LEU A N 1
ATOM 1446 C CA . LEU A 1 186 ? 8.365 -18.550 -16.330 1.00 92.81 186 LEU A CA 1
ATOM 1447 C C . LEU A 1 186 ? 9.603 -18.100 -15.564 1.00 92.81 186 LEU A C 1
ATOM 1449 O O . LEU A 1 186 ? 9.493 -17.316 -14.627 1.00 92.81 186 LEU A O 1
ATOM 1453 N N . LYS A 1 187 ? 10.782 -18.587 -15.951 1.00 92.19 187 LYS A N 1
ATOM 1454 C CA . LYS A 1 187 ? 12.052 -18.142 -15.375 1.00 92.19 187 LYS A CA 1
ATOM 1455 C C . LYS A 1 187 ? 13.133 -18.073 -16.445 1.00 92.19 187 LYS A C 1
ATOM 1457 O O . LYS A 1 187 ? 13.243 -18.979 -17.267 1.00 92.19 187 LYS A O 1
ATOM 1462 N N . GLN A 1 188 ? 13.933 -17.017 -16.409 1.00 87.81 188 GLN A N 1
ATOM 1463 C CA . GLN A 1 188 ? 15.141 -16.854 -17.209 1.00 87.81 188 GLN A CA 1
ATOM 1464 C C . GLN A 1 188 ? 16.265 -16.344 -16.306 1.00 87.81 188 GLN A C 1
ATOM 1466 O O . GLN A 1 188 ? 16.049 -15.466 -15.475 1.00 87.81 188 GLN A O 1
ATOM 1471 N N . GLU A 1 189 ? 17.463 -16.897 -16.456 1.00 87.44 189 GLU A N 1
ATOM 1472 C CA . GLU A 1 189 ? 18.637 -16.509 -15.671 1.00 87.44 189 GLU A CA 1
ATOM 1473 C C . GLU A 1 189 ? 19.709 -15.933 -16.590 1.00 87.44 189 GLU A C 1
ATOM 1475 O O . GLU A 1 189 ? 19.858 -16.402 -17.719 1.00 87.44 189 GLU A O 1
ATOM 1480 N N . LYS A 1 190 ? 20.473 -14.949 -16.096 1.00 78.31 190 LYS A N 1
ATOM 1481 C CA . LYS A 1 190 ? 21.556 -14.293 -16.860 1.00 78.31 190 LYS A CA 1
ATOM 1482 C C . LYS A 1 190 ? 21.091 -13.817 -18.240 1.00 78.31 190 LYS A C 1
ATOM 1484 O O . LYS A 1 190 ? 21.756 -14.048 -19.248 1.00 78.31 190 LYS A O 1
ATOM 1489 N N . SER A 1 191 ? 19.931 -13.175 -18.269 1.00 68.75 191 SER A N 1
ATOM 1490 C CA . SER A 1 191 ? 19.302 -12.682 -19.483 1.00 68.75 191 SER A CA 1
ATOM 1491 C C . SER A 1 191 ? 19.628 -11.207 -19.697 1.00 68.75 191 SER A C 1
ATOM 1493 O O . SER A 1 191 ? 19.733 -10.441 -18.743 1.00 68.75 191 SER A O 1
ATOM 1495 N N . ASN A 1 192 ? 19.768 -10.811 -20.956 1.00 69.31 192 ASN A N 1
ATOM 1496 C CA . ASN A 1 192 ? 19.693 -9.420 -21.412 1.00 69.31 192 ASN A CA 1
ATOM 1497 C C . ASN A 1 192 ? 18.433 -9.193 -22.270 1.00 69.31 192 ASN A C 1
ATOM 1499 O O . ASN A 1 192 ? 18.306 -8.187 -22.969 1.00 69.31 192 ASN A O 1
ATOM 1503 N N . VAL A 1 193 ? 17.521 -10.170 -22.270 1.00 69.00 193 VAL A N 1
ATOM 1504 C CA . VAL A 1 193 ? 16.344 -10.180 -23.125 1.00 69.00 193 VAL A CA 1
ATOM 1505 C C . VAL A 1 193 ? 15.303 -9.224 -22.549 1.00 69.00 193 VAL A C 1
ATOM 1507 O O . VAL A 1 193 ? 14.723 -9.472 -21.495 1.00 69.00 193 VAL A O 1
ATOM 1510 N N . LYS A 1 194 ? 15.047 -8.137 -23.281 1.00 77.81 194 LYS A N 1
ATOM 1511 C CA . LYS A 1 194 ? 14.034 -7.121 -22.953 1.00 77.81 194 LYS A CA 1
ATOM 1512 C C . LYS A 1 194 ? 12.633 -7.465 -23.483 1.00 77.81 194 LYS A C 1
ATOM 1514 O O . LYS A 1 194 ? 11.706 -6.694 -23.284 1.00 77.81 194 LYS A O 1
ATOM 1519 N N . GLU A 1 195 ? 12.464 -8.603 -24.154 1.00 87.06 195 GLU A N 1
ATOM 1520 C CA . GLU A 1 195 ? 11.188 -9.075 -24.709 1.00 87.06 195 GLU A CA 1
ATOM 1521 C C . GLU A 1 195 ? 10.891 -10.500 -24.226 1.00 87.06 195 GLU A C 1
ATOM 1523 O O . GLU A 1 195 ? 11.622 -11.439 -24.530 1.00 87.06 195 GLU A O 1
ATOM 1528 N N . LEU A 1 196 ? 9.793 -10.684 -23.503 1.00 90.19 196 LEU A N 1
ATOM 1529 C CA . LEU A 1 196 ? 9.363 -11.987 -23.005 1.00 90.19 196 LEU A CA 1
ATOM 1530 C C . LEU A 1 196 ? 8.117 -12.452 -23.752 1.00 90.19 196 LEU A C 1
ATOM 1532 O O . LEU A 1 196 ? 7.107 -11.749 -23.793 1.00 90.19 196 LEU A O 1
ATOM 1536 N N . ASP A 1 197 ? 8.186 -13.665 -24.296 1.00 91.38 197 ASP A N 1
ATOM 1537 C CA . ASP A 1 197 ? 7.029 -14.381 -24.826 1.00 91.38 197 ASP A CA 1
ATOM 1538 C C . ASP A 1 197 ? 6.200 -14.942 -23.662 1.00 91.38 197 ASP A C 1
ATOM 1540 O O . ASP A 1 197 ? 6.667 -15.778 -22.883 1.00 91.38 197 ASP A O 1
ATOM 1544 N N . VAL A 1 198 ? 4.969 -14.454 -23.549 1.00 93.62 198 VAL A N 1
ATOM 1545 C CA . VAL A 1 198 ? 3.979 -14.852 -22.541 1.00 93.62 198 VAL A CA 1
ATOM 1546 C C . VAL A 1 198 ? 2.757 -15.520 -23.172 1.00 93.62 198 VAL A C 1
ATOM 1548 O O . VAL A 1 198 ? 1.823 -15.858 -22.455 1.00 93.62 198 VAL A O 1
ATOM 1551 N N . SER A 1 199 ? 2.780 -15.797 -24.482 1.00 92.12 199 SER A N 1
ATOM 1552 C CA . SER A 1 199 ? 1.660 -16.386 -25.240 1.00 92.12 199 SER A CA 1
ATOM 1553 C C . SER A 1 199 ? 1.204 -17.757 -24.729 1.00 92.12 199 SER A C 1
ATOM 1555 O O . SER A 1 199 ? 0.094 -18.205 -25.009 1.00 92.12 199 SER A O 1
ATOM 1557 N N . ARG A 1 200 ? 2.068 -18.451 -23.977 1.00 94.31 200 ARG A N 1
ATOM 1558 C CA . ARG A 1 200 ? 1.781 -19.764 -23.379 1.00 94.31 200 ARG A CA 1
ATOM 1559 C C . ARG A 1 200 ? 1.139 -19.680 -21.996 1.00 94.31 200 ARG A C 1
ATOM 1561 O O . ARG A 1 200 ? 0.744 -20.714 -21.459 1.00 94.31 200 ARG A O 1
ATOM 1568 N N . LEU A 1 201 ? 1.090 -18.493 -21.397 1.00 94.19 201 LEU A N 1
ATOM 1569 C CA . LEU A 1 201 ? 0.482 -18.270 -20.093 1.00 94.19 201 LEU A CA 1
ATOM 1570 C C . LEU A 1 201 ? -1.010 -17.973 -20.278 1.00 94.19 201 LEU A C 1
ATOM 1572 O O . LEU A 1 201 ? -1.405 -17.256 -21.191 1.00 94.19 201 LEU A O 1
ATOM 1576 N N . GLY A 1 202 ? -1.852 -18.543 -19.414 1.00 93.19 202 GLY A N 1
ATOM 1577 C CA . GLY A 1 202 ? -3.292 -18.286 -19.458 1.00 93.19 202 GLY A CA 1
ATOM 1578 C C . GLY A 1 202 ? -3.625 -16.835 -19.103 1.00 93.19 202 GLY A C 1
ATOM 1579 O O . GLY A 1 202 ? -2.867 -16.177 -18.389 1.00 93.19 202 GLY A O 1
ATOM 1580 N N . SER A 1 203 ? -4.781 -16.345 -19.546 1.00 93.50 203 SER A N 1
ATOM 1581 C CA . SER A 1 203 ? -5.287 -15.030 -19.143 1.00 93.50 203 SER A CA 1
ATOM 1582 C C . SER A 1 203 ? -5.383 -14.926 -17.618 1.00 93.50 203 SER A C 1
ATOM 1584 O O . SER A 1 203 ? -5.867 -15.857 -16.968 1.00 93.50 203 SER A O 1
ATOM 1586 N N . GLY A 1 204 ? -4.967 -13.804 -17.040 1.00 90.00 204 GLY A N 1
ATOM 1587 C CA . GLY A 1 204 ? -4.982 -13.624 -15.591 1.00 90.00 204 GLY A CA 1
ATOM 1588 C C . GLY A 1 204 ? -3.984 -12.590 -15.091 1.00 90.00 204 GLY A C 1
ATOM 1589 O O . GLY A 1 204 ? -3.345 -11.880 -15.868 1.00 90.00 204 GLY A O 1
ATOM 1590 N N . MET A 1 205 ? -3.873 -12.501 -13.768 1.00 92.19 205 MET A N 1
ATOM 1591 C CA . MET A 1 205 ? -2.933 -11.622 -13.080 1.00 92.19 205 MET A CA 1
ATOM 1592 C C . MET A 1 205 ? -1.670 -12.391 -12.693 1.00 92.19 205 MET A C 1
ATOM 1594 O O . MET A 1 205 ? -1.743 -13.500 -12.159 1.00 92.19 205 MET A O 1
ATOM 1598 N N . TYR A 1 206 ? -0.519 -11.784 -12.965 1.00 94.38 206 TYR A N 1
ATOM 1599 C CA . TYR A 1 206 ? 0.791 -12.335 -12.655 1.00 94.38 206 TYR A CA 1
ATOM 1600 C C . TYR A 1 206 ? 1.686 -11.258 -12.045 1.00 94.38 206 TYR A C 1
ATOM 1602 O O . TYR A 1 206 ? 1.489 -10.057 -12.255 1.00 94.38 206 TYR A O 1
ATOM 1610 N N . TRP A 1 207 ? 2.712 -11.714 -11.340 1.00 91.19 207 TRP A N 1
ATOM 1611 C CA . TRP A 1 207 ? 3.805 -10.884 -10.854 1.00 91.19 207 TRP A CA 1
ATOM 1612 C C . TRP A 1 207 ? 5.069 -11.233 -11.612 1.00 91.19 207 TRP A C 1
ATOM 1614 O O . TRP A 1 207 ? 5.396 -12.403 -11.764 1.00 91.19 207 TRP A O 1
ATOM 1624 N N . ILE A 1 208 ? 5.798 -10.235 -12.079 1.00 89.88 208 ILE A N 1
ATOM 1625 C CA . ILE A 1 208 ? 7.126 -10.415 -12.655 1.00 89.88 208 ILE A CA 1
ATOM 1626 C C . ILE A 1 208 ? 8.142 -9.809 -11.708 1.00 89.88 208 ILE A C 1
ATOM 1628 O O . ILE A 1 208 ? 7.988 -8.671 -11.284 1.00 89.88 208 ILE A O 1
ATOM 1632 N N . VAL A 1 209 ? 9.165 -10.582 -11.375 1.00 87.31 209 VAL A N 1
ATOM 1633 C CA . VAL A 1 209 ? 10.285 -10.168 -10.540 1.00 87.31 209 VAL A CA 1
ATOM 1634 C C . VAL A 1 209 ? 11.536 -10.170 -11.394 1.00 87.31 209 VAL A C 1
ATOM 1636 O O . VAL A 1 209 ? 11.830 -11.158 -12.071 1.00 87.31 209 VAL A O 1
ATOM 1639 N N . ILE A 1 210 ? 12.272 -9.069 -11.341 1.00 83.69 210 ILE A N 1
ATOM 1640 C CA . ILE A 1 210 ? 13.556 -8.905 -12.007 1.00 83.69 210 ILE A CA 1
ATOM 1641 C C . ILE A 1 210 ? 14.619 -8.684 -10.941 1.00 83.69 210 ILE A C 1
ATOM 1643 O O . ILE A 1 210 ? 14.408 -7.911 -10.010 1.00 83.69 210 ILE A O 1
ATOM 1647 N N . GLU A 1 211 ? 15.740 -9.387 -11.063 1.00 81.62 211 GLU A N 1
ATOM 1648 C CA . GLU A 1 211 ? 16.897 -9.260 -10.178 1.00 81.62 211 GLU A CA 1
ATOM 1649 C C . GLU A 1 211 ? 18.136 -8.937 -11.012 1.00 81.62 211 GLU A C 1
ATOM 1651 O O . GLU A 1 211 ? 18.577 -9.762 -11.817 1.00 81.62 211 GLU A O 1
ATOM 1656 N N . GLU A 1 212 ? 18.718 -7.757 -10.822 1.00 77.88 212 GLU A N 1
ATOM 1657 C CA . GLU A 1 212 ? 19.981 -7.405 -11.465 1.00 77.88 212 GLU A CA 1
ATOM 1658 C C . GLU A 1 212 ? 21.125 -8.220 -10.849 1.00 77.88 212 GLU A C 1
ATOM 1660 O O . GLU A 1 212 ? 21.251 -8.337 -9.629 1.00 77.88 212 GLU A O 1
ATOM 1665 N N . LEU A 1 213 ? 21.994 -8.797 -11.681 1.00 77.44 213 LEU A N 1
ATOM 1666 C CA . LEU A 1 213 ? 23.046 -9.679 -11.176 1.00 77.44 213 LEU A CA 1
ATOM 1667 C C . LEU A 1 213 ? 24.202 -8.945 -10.491 1.00 77.44 213 LEU A C 1
ATOM 1669 O O . LEU A 1 213 ? 24.825 -9.533 -9.607 1.00 77.44 213 LEU A O 1
ATOM 1673 N N . THR A 1 214 ? 24.482 -7.702 -10.887 1.00 69.94 214 THR A N 1
ATOM 1674 C CA . THR A 1 214 ? 25.619 -6.923 -10.373 1.00 69.94 214 THR A CA 1
ATOM 1675 C C . THR A 1 214 ? 25.303 -6.318 -9.011 1.00 69.94 214 THR A C 1
ATOM 1677 O O . THR A 1 214 ? 26.009 -6.575 -8.041 1.00 69.94 214 THR A O 1
ATOM 1680 N N . THR A 1 215 ? 24.217 -5.549 -8.925 1.00 69.31 215 THR A N 1
ATOM 1681 C CA . THR A 1 215 ? 23.814 -4.837 -7.703 1.00 69.31 215 THR A CA 1
ATOM 1682 C C . THR A 1 215 ? 22.966 -5.697 -6.769 1.00 69.31 215 THR A C 1
ATOM 1684 O O . THR A 1 215 ? 22.798 -5.355 -5.602 1.00 69.31 215 THR A O 1
ATOM 1687 N N . ARG A 1 216 ? 22.422 -6.821 -7.267 1.00 73.88 216 ARG A N 1
ATOM 1688 C CA . ARG A 1 216 ? 21.419 -7.652 -6.575 1.00 73.88 216 ARG A CA 1
ATOM 1689 C C . ARG A 1 216 ? 20.102 -6.911 -6.307 1.00 73.88 216 ARG A C 1
ATOM 1691 O O . ARG A 1 216 ? 19.279 -7.414 -5.541 1.00 73.88 216 ARG A O 1
ATOM 1698 N N . ALA A 1 217 ? 19.878 -5.761 -6.950 1.00 68.62 217 ALA A N 1
ATOM 1699 C CA . ALA A 1 217 ? 18.628 -5.016 -6.873 1.00 68.62 217 ALA A CA 1
ATOM 1700 C C . ALA A 1 217 ? 17.457 -5.847 -7.415 1.00 68.62 217 ALA A C 1
ATOM 1702 O O . ALA A 1 217 ? 17.609 -6.592 -8.386 1.00 68.62 217 ALA A O 1
ATOM 1703 N N . ARG A 1 218 ? 16.282 -5.716 -6.784 1.00 73.19 218 ARG A N 1
ATOM 1704 C CA . ARG A 1 218 ? 15.058 -6.450 -7.142 1.00 73.19 218 ARG A CA 1
ATOM 1705 C C . ARG A 1 218 ? 13.860 -5.517 -7.292 1.00 73.19 218 ARG A C 1
ATOM 1707 O O . ARG A 1 218 ? 13.636 -4.684 -6.425 1.00 73.19 218 ARG A O 1
ATOM 1714 N N . VAL A 1 219 ? 13.077 -5.699 -8.355 1.00 74.88 219 VAL A N 1
ATOM 1715 C CA . VAL A 1 219 ? 11.755 -5.070 -8.540 1.00 74.88 219 VAL A CA 1
ATOM 1716 C C . VAL A 1 219 ? 10.773 -6.149 -8.896 1.00 74.88 219 VAL A C 1
ATOM 1718 O O . VAL A 1 219 ? 11.076 -7.074 -9.654 1.00 74.88 219 VAL A O 1
ATOM 1721 N N . ALA A 1 220 ? 9.573 -5.970 -8.365 1.00 81.38 220 ALA A N 1
ATOM 1722 C CA . ALA A 1 220 ? 8.392 -6.678 -8.788 1.00 81.38 220 ALA A CA 1
ATOM 1723 C C . ALA A 1 220 ? 7.442 -5.723 -9.523 1.00 81.38 220 ALA A C 1
ATOM 1725 O O . ALA A 1 220 ? 7.232 -4.588 -9.102 1.00 81.38 220 ALA A O 1
ATOM 1726 N N . GLY A 1 221 ? 6.837 -6.202 -10.603 1.00 81.19 221 GLY A N 1
ATOM 1727 C CA . GLY A 1 221 ? 5.769 -5.521 -11.323 1.00 81.19 221 GLY A CA 1
ATOM 1728 C C . GLY A 1 221 ? 4.553 -6.427 -11.471 1.00 81.19 221 GLY A C 1
ATOM 1729 O O . GLY A 1 221 ? 4.677 -7.649 -11.557 1.00 81.19 221 GLY A O 1
ATOM 1730 N N . LYS A 1 222 ? 3.363 -5.832 -11.526 1.00 86.62 222 LYS A N 1
ATOM 1731 C CA . LYS A 1 222 ? 2.123 -6.545 -11.851 1.00 86.62 222 LYS A CA 1
ATOM 1732 C C . LYS A 1 222 ? 1.913 -6.547 -13.362 1.00 86.62 222 LYS A C 1
ATOM 1734 O O . LYS A 1 222 ? 1.941 -5.486 -13.982 1.00 86.62 222 LYS A O 1
ATOM 1739 N N . ILE A 1 223 ? 1.604 -7.705 -13.938 1.00 90.94 223 ILE A N 1
ATOM 1740 C CA . ILE A 1 223 ? 1.222 -7.842 -15.351 1.00 90.94 223 ILE A CA 1
ATOM 1741 C C . ILE A 1 223 ? -0.147 -8.520 -15.470 1.00 90.94 223 ILE A C 1
ATOM 1743 O O . ILE A 1 223 ? -0.478 -9.434 -14.712 1.00 90.94 223 ILE A O 1
ATOM 1747 N N . ILE A 1 224 ? -0.958 -8.055 -16.416 1.00 90.31 224 ILE A N 1
ATOM 1748 C CA . ILE A 1 224 ? -2.262 -8.627 -16.755 1.00 90.31 224 ILE A CA 1
ATOM 1749 C C . ILE A 1 224 ? -2.173 -9.250 -18.144 1.00 90.31 224 ILE A C 1
ATOM 1751 O O . ILE A 1 224 ? -1.821 -8.561 -19.098 1.00 90.31 224 ILE A O 1
ATOM 1755 N N . LEU A 1 225 ? -2.529 -10.528 -18.266 1.00 92.88 225 LEU A N 1
ATOM 1756 C CA . LEU A 1 225 ? -2.595 -11.240 -19.543 1.00 92.88 225 LEU A CA 1
ATOM 1757 C C . LEU A 1 225 ? -4.053 -11.446 -19.979 1.00 92.88 225 LEU A C 1
ATOM 1759 O O . LEU A 1 225 ? -4.907 -11.743 -19.138 1.00 92.88 225 LEU A O 1
ATOM 1763 N N . ARG A 1 226 ? -4.339 -11.274 -21.274 1.00 88.31 226 ARG A N 1
ATOM 1764 C CA . ARG A 1 226 ? -5.671 -11.400 -21.892 1.00 88.31 226 ARG A CA 1
ATOM 1765 C C . ARG A 1 226 ? -5.704 -12.403 -23.031 1.00 88.31 226 ARG A C 1
ATOM 1767 O O . ARG A 1 226 ? -4.729 -12.432 -23.807 1.00 88.31 226 ARG A O 1
#

Foldseek 3Di:
DAAEQAQPAQEQAVLLVAQEAAEEAAHAQHQNHAEHPSQLNHAEYDAEYHAANNANHAEPPSVQYAYDPPYEYEHAHHANHQYDLAPRSLVVLVDPDHYHWAHYHPQGHDNPHPNPVPGDYSPDPDDPDPDDSVPLVDPDPDPDPDPNWPWDWPDAADAFKIFTDTPDQQQFKKKFKAAPVRDTPDIDGRDSDRMDTCNPPDFDKIKMWIARPPVRDIDIDIGGYD

Secondary structure (DSSP, 8-state):
-EEES-TT-SS-TT-TT--EESS-EEEES-TT----TT-TT--EE-S-EEEE--TT--B-TT--PEEPTT--EEEE--TT--B--BHHHHHHHHSS--EEEESS-GGGSSTT-GGGGSPBP-SS-----S--TTTTTS--S-TTS-----EEEESSSBSSEEEEEESS--SSEEEEEEETTS-EEEEEEEE---EEE-TTSPSEEEEEEEEETTT--EEEEEEEE-

pLDDT: mean 79.63, std 15.41, range [40.16, 98.31]